Protein 2QTF (pdb70)

Sequence (311 aa):
MKTAALFVSKEFEEEAIALVEGANYKVTSIYKLPKSPNVKFYIQYDKLQQIKNDEEISTLIIFEQLKPRHFINIRRELKGKEVLDKILLLLEIFALHAGSKEAKMQIELARLKYELPIIKETSTIKFYKRRINKLMKELESIKIIPSIGIVGYTNSGKTSLFNSLTGLMSPKRYAIPINNRKIMLVDTVGFIRGIPPQIVDAFFVTLSEAKYSDALILVIDSTFSENLLIETLQSSFEILREIGVSGKPILVTLNKIDKINGDLYKKLDLVEKLSKELYSPIFDVIPISALKRTNLELLRDKIYQLATQLS

Structure (mmCIF, N/CA/C/O backbone):
data_2QTF
#
_entry.id   2QTF
#
_cell.length_a   65.073
_cell.length_b   72.560
_cell.length_c   95.928
_cell.angle_alpha   90.00
_cell.angle_beta   90.00
_cell.angle_gamma   90.00
#
_symmetry.space_group_name_H-M   'P 21 21 21'
#
loop_
_entity.id
_entity.type
_entity.pdbx_description
1 polymer 'GTP-binding protein'
2 non-polymer 'CADMIUM ION'
3 non-polymer 'SULFATE ION'
4 non-polymer 'ACETATE ION'
5 water water
#
loop_
_atom_site.group_PDB
_atom_site.id
_atom_site.type_symbol
_atom_site.label_atom_id
_atom_site.label_alt_id
_atom_site.label_comp_id
_atom_site.label_asym_id
_atom_site.label_entity_id
_atom_site.label_seq_id
_atom_site.pdbx_PDB_ins_code
_atom_site.Cartn_x
_atom_site.Cartn_y
_atom_site.Cartn_z
_atom_site.occupancy
_atom_site.B_iso_or_equiv
_atom_site.auth_seq_id
_atom_site.auth_comp_id
_atom_site.auth_asym_id
_atom_site.auth_atom_id
_atom_site.pdbx_PDB_model_num
ATOM 1 N N . MET A 1 1 ? 37.310 67.878 8.918 1.00 53.56 1 MET A N 1
ATOM 2 C CA . MET A 1 1 ? 36.763 66.471 9.061 1.00 53.63 1 MET A CA 1
ATOM 3 C C . MET A 1 1 ? 36.281 66.353 10.521 1.00 51.68 1 MET A C 1
ATOM 4 O O . MET A 1 1 ? 36.526 67.304 11.290 1.00 53.38 1 MET A O 1
ATOM 9 N N . LYS A 1 2 ? 35.553 65.277 10.915 1.00 48.55 2 LYS A N 1
ATOM 10 C CA . LYS A 1 2 ? 34.858 65.233 12.251 1.00 43.23 2 LYS A CA 1
ATOM 11 C C . LYS A 1 2 ? 35.875 65.145 13.324 1.00 36.90 2 LYS A C 1
ATOM 12 O O . LYS A 1 2 ? 36.831 64.413 13.195 1.00 35.08 2 LYS A O 1
ATOM 18 N N . THR A 1 3 ? 35.648 65.876 14.428 1.00 33.31 3 THR A N 1
ATOM 19 C CA . THR A 1 3 ? 36.623 66.001 15.495 1.00 30.56 3 THR A CA 1
ATOM 20 C C . THR A 1 3 ? 36.047 65.188 16.645 1.00 28.34 3 THR A C 1
ATOM 21 O O . THR A 1 3 ? 34.830 65.182 16.858 1.00 27.30 3 THR A O 1
ATOM 25 N N . ALA A 1 4 ? 36.913 64.504 17.388 1.00 26.37 4 ALA A N 1
ATOM 26 C CA . ALA A 1 4 ? 36.375 63.741 18.524 1.00 26.36 4 ALA A CA 1
ATOM 27 C C . ALA A 1 4 ? 37.173 64.106 19.770 1.00 26.44 4 ALA A C 1
ATOM 28 O O . ALA A 1 4 ? 38.413 64.355 19.670 1.00 26.49 4 ALA A O 1
ATOM 30 N N . ALA A 1 5 ? 36.484 64.090 20.912 1.00 25.53 5 ALA A N 1
ATOM 31 C CA . ALA A 1 5 ? 37.133 64.007 22.225 1.00 25.11 5 ALA A CA 1
ATOM 32 C C . ALA A 1 5 ? 37.143 62.500 22.620 1.00 25.34 5 ALA A C 1
ATOM 33 O O . ALA A 1 5 ? 36.058 61.893 22.652 1.00 23.83 5 ALA A O 1
ATOM 35 N N . LEU A 1 6 ? 38.321 61.915 22.906 1.00 23.39 6 LEU A N 1
ATOM 36 C CA . LEU A 1 6 ? 38.413 60.444 23.170 1.00 24.13 6 LEU A CA 1
ATOM 37 C C . LEU A 1 6 ? 38.740 60.208 24.662 1.00 24.58 6 LEU A C 1
ATOM 38 O O . LEU A 1 6 ? 39.716 60.747 25.157 1.00 26.79 6 LEU A O 1
ATOM 43 N N . PHE A 1 7 ? 37.935 59.411 25.353 1.00 22.78 7 PHE A N 1
ATOM 44 C CA . PHE A 1 7 ? 38.303 58.857 26.647 1.00 25.18 7 PHE A CA 1
ATOM 45 C C . PHE A 1 7 ? 38.728 57.435 26.526 1.00 25.09 7 PHE A C 1
ATOM 46 O O . PHE A 1 7 ? 37.942 56.576 26.029 1.00 26.44 7 PHE A O 1
ATOM 54 N N . VAL A 1 8 ? 39.936 57.135 27.008 1.00 25.55 8 VAL A N 1
ATOM 55 C CA . VAL A 1 8 ? 40.541 55.806 26.799 1.00 27.38 8 VAL A CA 1
ATOM 56 C C . VAL A 1 8 ? 41.637 55.543 27.862 1.00 27.02 8 VAL A C 1
ATOM 57 O O . VAL A 1 8 ? 42.346 56.483 28.221 1.00 28.23 8 VAL A O 1
ATOM 61 N N . SER A 1 9 ? 41.818 54.303 28.291 1.00 29.20 9 SER A N 1
ATOM 62 C CA . SER A 1 9 ? 42.931 53.965 29.236 1.00 31.64 9 SER A CA 1
ATOM 63 C C . SER A 1 9 ? 44.281 54.063 28.492 1.00 33.71 9 SER A C 1
ATOM 64 O O . SER A 1 9 ? 44.341 53.968 27.220 1.00 29.45 9 SER A O 1
ATOM 67 N N . LYS A 1 10 ? 45.414 54.193 29.214 1.00 34.02 10 LYS A N 1
ATOM 68 C CA . LYS A 1 10 ? 46.670 54.320 28.504 1.00 33.82 10 LYS A CA 1
ATOM 69 C C . LYS A 1 10 ? 47.005 53.039 27.797 1.00 34.48 10 LYS A C 1
ATOM 70 O O . LYS A 1 10 ? 47.678 53.074 26.782 1.00 35.14 10 LYS A O 1
ATOM 76 N N . GLU A 1 11 ? 46.498 51.938 28.315 1.00 34.66 11 GLU A N 1
ATOM 77 C CA . GLU A 1 11 ? 46.731 50.640 27.809 1.00 37.80 11 GLU A CA 1
ATOM 78 C C . GLU A 1 11 ? 46.167 50.569 26.370 1.00 37.34 11 GLU A C 1
ATOM 79 O O . GLU A 1 11 ? 46.826 50.037 25.451 1.00 36.26 11 GLU A O 1
ATOM 85 N N . PHE A 1 12 ? 44.963 51.136 26.174 1.00 35.10 12 PHE A N 1
ATOM 86 C CA . PHE A 1 12 ? 44.287 51.078 24.858 1.00 35.86 12 PHE A CA 1
ATOM 87 C C . PHE A 1 12 ? 44.456 52.267 23.986 1.00 34.12 12 PHE A C 1
ATOM 88 O O . PHE A 1 12 ? 43.963 52.266 22.843 1.00 31.53 12 PHE A O 1
ATOM 96 N N . GLU A 1 13 ? 45.127 53.295 24.498 1.00 31.67 13 GLU A N 1
ATOM 97 C CA . GLU A 1 13 ? 45.124 54.563 23.799 1.00 31.93 13 GLU A CA 1
ATOM 98 C C . GLU A 1 13 ? 45.588 54.535 22.324 1.00 31.27 13 GLU A C 1
ATOM 99 O O . GLU A 1 13 ? 44.994 55.154 21.421 1.00 28.01 13 GLU A O 1
ATOM 105 N N . GLU A 1 14 ? 46.720 53.886 22.092 1.00 32.41 14 GLU A N 1
ATOM 106 C CA . GLU A 1 14 ? 47.312 53.867 20.717 1.00 32.07 14 GLU A CA 1
ATOM 107 C C . GLU A 1 14 ? 46.364 53.121 19.778 1.00 28.30 14 GLU A C 1
ATOM 108 O O . GLU A 1 14 ? 46.135 53.571 18.652 1.00 27.44 14 GLU A O 1
ATOM 114 N N . GLU A 1 15 ? 45.865 51.978 20.221 1.00 26.22 15 GLU A N 1
ATOM 115 C CA . GLU A 1 15 ? 44.893 51.192 19.430 1.00 27.04 15 GLU A CA 1
ATOM 116 C C . GLU A 1 15 ? 43.598 52.005 19.167 1.00 26.46 15 GLU A C 1
ATOM 117 O O . GLU A 1 15 ? 43.116 52.084 18.025 1.00 22.89 15 GLU A O 1
ATOM 123 N N . ALA A 1 16 ? 43.019 52.590 20.237 1.00 23.78 16 ALA A N 1
ATOM 124 C CA . ALA A 1 16 ? 41.827 53.451 20.071 1.00 24.07 16 ALA A CA 1
ATOM 125 C C . ALA A 1 16 ? 41.991 54.647 19.127 1.00 22.68 16 ALA A C 1
ATOM 126 O O . ALA A 1 16 ? 41.109 55.022 18.368 1.00 23.18 16 ALA A O 1
ATOM 128 N N . ILE A 1 17 ? 43.110 55.325 19.194 1.00 23.30 17 ILE A N 1
ATOM 129 C CA . ILE A 1 17 ? 43.390 56.365 18.222 1.00 25.83 17 ILE A CA 1
ATOM 130 C C . ILE A 1 17 ? 43.278 55.906 16.754 1.00 23.20 17 ILE A C 1
ATOM 131 O O . ILE A 1 17 ? 42.619 56.566 15.903 1.00 24.60 17 ILE A O 1
ATOM 136 N N . ALA A 1 18 ? 43.904 54.797 16.490 1.00 25.20 18 ALA A N 1
ATOM 137 C CA . ALA A 1 18 ? 43.922 54.229 15.115 1.00 23.64 18 ALA A CA 1
ATOM 138 C C . ALA A 1 18 ? 42.515 53.728 14.771 1.00 23.66 18 ALA A C 1
ATOM 139 O O . ALA A 1 18 ? 42.073 53.918 13.673 1.00 23.59 18 ALA A O 1
ATOM 141 N N . LEU A 1 19 ? 41.751 53.165 15.712 1.00 23.90 19 LEU A N 1
ATOM 142 C CA . LEU A 1 19 ? 40.271 52.895 15.463 1.00 22.38 19 LEU A CA 1
ATOM 143 C C . LEU A 1 19 ? 39.415 54.173 15.161 1.00 24.75 19 LEU A C 1
ATOM 144 O O . LEU A 1 19 ? 38.541 54.207 14.257 1.00 23.69 19 LEU A O 1
ATOM 149 N N . VAL A 1 20 ? 39.585 55.219 15.976 1.00 22.53 20 VAL A N 1
ATOM 150 C CA . VAL A 1 20 ? 38.817 56.439 15.744 1.00 22.74 20 VAL A CA 1
ATOM 151 C C . VAL A 1 20 ? 39.160 57.037 14.385 1.00 22.11 20 VAL A C 1
ATOM 152 O O . VAL A 1 20 ? 38.244 57.5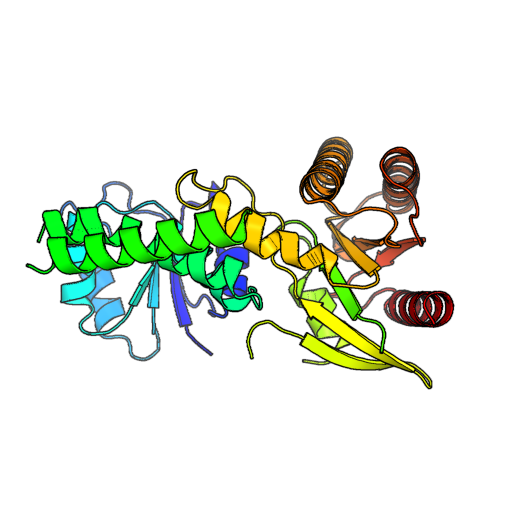39 13.687 1.00 23.14 20 VAL A O 1
ATOM 156 N N . GLU A 1 21 ? 40.452 57.024 14.023 1.00 20.50 21 GLU A N 1
ATOM 157 C CA . GLU A 1 21 ? 40.794 57.570 12.692 1.00 25.47 21 GLU A CA 1
ATOM 158 C C . GLU A 1 21 ? 40.196 56.608 11.591 1.00 25.66 21 GLU A C 1
ATOM 159 O O . GLU A 1 21 ? 39.733 57.070 10.556 1.00 25.64 21 GLU A O 1
ATOM 165 N N . GLY A 1 22 ? 40.044 55.308 11.876 1.00 24.67 22 GLY A N 1
ATOM 166 C CA . GLY A 1 22 ? 39.410 54.397 10.829 1.00 24.18 22 GLY A CA 1
ATOM 167 C C . GLY A 1 22 ? 37.897 54.639 10.677 1.00 24.70 22 GLY A C 1
ATOM 168 O O . GLY A 1 22 ? 37.214 54.156 9.754 1.00 23.85 22 GLY A O 1
ATOM 169 N N . ALA A 1 23 ? 37.327 55.339 11.649 1.00 22.69 23 ALA A N 1
ATOM 170 C CA . ALA A 1 23 ? 35.976 55.792 11.588 1.00 22.59 23 ALA A CA 1
ATOM 171 C C . ALA A 1 23 ? 35.882 57.245 11.060 1.00 24.25 23 ALA A C 1
ATOM 172 O O . ALA A 1 23 ? 34.835 57.835 11.243 1.00 25.45 23 ALA A O 1
ATOM 174 N N . ASN A 1 24 ? 36.949 57.746 10.457 1.00 25.36 24 ASN A N 1
ATOM 175 C CA . ASN A 1 24 ? 36.981 59.071 9.806 1.00 29.69 24 ASN A CA 1
ATOM 176 C C . ASN A 1 24 ? 36.844 60.256 10.824 1.00 31.07 24 ASN A C 1
ATOM 177 O O . ASN A 1 24 ? 36.237 61.293 10.502 1.00 30.70 24 ASN A O 1
ATOM 182 N N . TYR A 1 25 ? 37.342 60.081 12.056 1.00 27.97 25 TYR A N 1
ATOM 183 C CA . TYR A 1 25 ? 37.365 61.217 13.040 1.00 28.88 25 TYR A CA 1
ATOM 184 C C . TYR A 1 25 ? 38.814 61.625 13.253 1.00 29.89 25 TYR A C 1
ATOM 185 O O . TYR A 1 25 ? 39.697 60.776 13.230 1.00 28.82 25 TYR A O 1
ATOM 194 N N . LYS A 1 26 ? 39.047 62.931 13.474 1.00 31.34 26 LYS A N 1
ATOM 195 C CA . LYS A 1 26 ? 40.297 63.449 14.000 1.00 33.45 26 LYS A CA 1
ATOM 196 C C . LYS A 1 26 ? 40.234 63.518 15.555 1.00 30.57 26 LYS A C 1
ATOM 197 O O . LYS A 1 26 ? 39.294 64.079 16.090 1.00 29.30 26 LYS A O 1
ATOM 203 N N . VAL A 1 27 ? 41.176 62.920 16.275 1.00 30.57 27 VAL A N 1
ATOM 204 C CA . VAL A 1 27 ? 41.129 62.945 17.728 1.00 30.84 27 VAL A CA 1
ATOM 205 C C . VAL A 1 27 ? 41.690 64.258 18.165 1.00 31.69 27 VAL A C 1
ATOM 206 O O . VAL A 1 27 ? 42.901 64.520 17.915 1.00 30.52 27 VAL A O 1
ATOM 210 N N . THR A 1 28 ? 40.845 65.120 18.717 1.00 32.55 28 THR A N 1
ATOM 211 C CA . THR A 1 28 ? 41.374 66.438 19.095 1.00 35.22 28 THR A CA 1
ATOM 212 C C . THR A 1 28 ? 41.631 66.631 20.551 1.00 36.33 28 THR A C 1
ATOM 213 O O . THR A 1 28 ? 42.276 67.613 20.915 1.00 36.16 28 THR A O 1
ATOM 217 N N . SER A 1 29 ? 41.118 65.740 21.396 1.00 34.11 29 SER A N 1
ATOM 218 C CA . SER A 1 29 ? 41.612 65.685 22.754 1.00 32.32 29 SER A CA 1
ATOM 219 C C . SER A 1 29 ? 41.427 64.304 23.306 1.00 32.81 29 SER A C 1
ATOM 220 O O . SER A 1 29 ? 40.611 63.542 22.774 1.00 29.91 29 SER A O 1
ATOM 223 N N . ILE A 1 30 ? 42.178 63.975 24.352 1.00 31.44 30 ILE A N 1
ATOM 224 C CA . ILE A 1 30 ? 42.275 62.636 24.841 1.00 33.38 30 ILE A CA 1
ATOM 225 C C . ILE A 1 30 ? 42.337 62.694 26.363 1.00 34.90 30 ILE A C 1
ATOM 226 O O . ILE A 1 30 ? 43.143 63.451 26.942 1.00 35.08 30 ILE A O 1
ATOM 231 N N . TYR A 1 31 ? 41.563 61.850 27.014 1.00 32.73 31 TYR A N 1
ATOM 232 C CA . TYR A 1 31 ? 41.560 61.863 28.472 1.00 32.89 31 TYR A CA 1
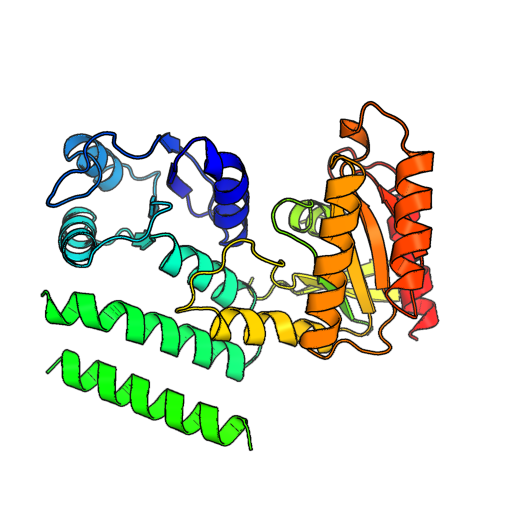ATOM 233 C C . TYR A 1 31 ? 41.609 60.449 28.879 1.00 33.73 31 TYR A C 1
ATOM 234 O O . TYR A 1 31 ? 41.093 59.612 28.112 1.00 31.01 31 TYR A O 1
ATOM 243 N N . LYS A 1 32 ? 42.191 60.133 30.059 1.00 30.98 32 LYS A N 1
ATOM 244 C CA . LYS A 1 32 ? 42.065 58.794 30.601 1.00 34.82 32 LYS A CA 1
ATOM 245 C C . LYS A 1 32 ? 40.589 58.460 30.939 1.00 33.70 32 LYS A C 1
ATOM 246 O O . LYS A 1 32 ? 39.802 59.352 31.047 1.00 32.23 32 LYS A O 1
ATOM 252 N N . LEU A 1 33 ? 40.216 57.187 31.146 1.00 34.80 33 LEU A N 1
ATOM 253 C CA . LEU A 1 33 ? 38.900 56.905 31.686 1.00 36.07 33 LEU A CA 1
ATOM 254 C C . LEU A 1 33 ? 38.767 57.466 33.101 1.00 39.55 33 LEU A C 1
ATOM 255 O O . LEU A 1 33 ? 39.777 57.604 33.837 1.00 40.41 33 LEU A O 1
ATOM 260 N N . PRO A 1 34 ? 37.547 57.830 33.496 1.00 39.81 34 PRO A N 1
ATOM 261 C CA . PRO A 1 34 ? 37.490 58.408 34.831 1.00 43.45 34 PRO A CA 1
ATOM 262 C C . PRO A 1 34 ? 37.836 57.366 35.881 1.00 44.42 34 PRO A C 1
ATOM 263 O O . PRO A 1 34 ? 37.413 56.224 35.750 1.00 45.33 34 PRO A O 1
ATOM 267 N N . LYS A 1 35 ? 38.600 57.760 36.908 1.00 47.84 35 LYS A N 1
ATOM 268 C CA . LYS A 1 35 ? 38.898 56.853 38.054 1.00 50.70 35 LYS A CA 1
ATOM 269 C C . LYS A 1 35 ? 37.593 56.310 38.668 1.00 50.59 35 LYS A C 1
ATOM 270 O O . LYS A 1 35 ? 37.347 55.083 38.739 1.00 51.62 35 LYS A O 1
ATOM 276 N N . SER A 1 36 ? 36.730 57.235 39.087 1.00 50.21 36 SER A N 1
ATOM 277 C CA . SER A 1 36 ? 35.408 56.811 39.574 1.00 48.99 36 SER A CA 1
ATOM 278 C C . SER A 1 36 ? 34.302 57.423 38.691 1.00 46.38 36 SER A C 1
ATOM 279 O O . SER A 1 36 ? 33.988 58.621 38.792 1.00 43.15 36 SER A O 1
ATOM 282 N N . PRO A 1 37 ? 33.787 56.596 37.787 1.00 43.08 37 PRO A N 1
ATOM 283 C CA . PRO A 1 37 ? 32.870 57.028 36.758 1.00 41.98 37 PRO A CA 1
ATOM 284 C C . PRO A 1 37 ? 31.631 57.640 37.365 1.00 41.14 37 PRO A C 1
ATOM 285 O O . PRO A 1 37 ? 31.113 57.185 38.441 1.00 40.77 37 PRO A O 1
ATOM 289 N N . ASN A 1 38 ? 31.126 58.671 36.687 1.00 36.80 38 ASN A N 1
ATOM 290 C CA . ASN A 1 38 ? 29.910 59.324 37.181 1.00 34.49 38 ASN A CA 1
ATOM 291 C C . ASN A 1 38 ? 28.691 58.408 36.920 1.00 34.21 38 ASN A C 1
ATOM 292 O O . ASN A 1 38 ? 28.497 57.899 35.820 1.00 32.42 38 ASN A O 1
ATOM 297 N N . VAL A 1 39 ? 27.824 58.241 37.924 1.00 35.07 39 VAL A N 1
ATOM 298 C CA . VAL A 1 39 ? 26.738 57.273 37.822 1.00 37.60 39 VAL A CA 1
ATOM 299 C C . VAL A 1 39 ? 25.775 57.595 36.703 1.00 36.48 39 VAL A C 1
ATOM 300 O O . VAL A 1 39 ? 25.243 56.681 36.034 1.00 37.28 39 VAL A O 1
ATOM 304 N N . LYS A 1 40 ? 25.539 58.891 36.493 1.00 34.18 40 LYS A N 1
ATOM 305 C CA . LYS A 1 40 ? 24.684 59.312 35.413 1.00 33.58 40 LYS A CA 1
ATOM 306 C C . LYS A 1 40 ? 25.416 59.487 34.106 1.00 31.10 40 LYS A C 1
ATOM 307 O O . LYS A 1 40 ? 24.916 59.040 33.076 1.00 32.14 40 LYS A O 1
ATOM 313 N N . PHE A 1 41 ? 26.579 60.147 34.116 1.00 27.38 41 PHE A N 1
ATOM 314 C CA . PHE A 1 41 ? 27.142 60.622 32.859 1.00 26.60 41 PHE A CA 1
ATOM 315 C C . PHE A 1 41 ? 28.401 59.915 32.468 1.00 26.20 41 PHE A C 1
ATOM 316 O O . PHE A 1 41 ? 29.036 60.247 31.442 1.00 25.68 41 PHE A O 1
ATOM 324 N N . TYR A 1 42 ? 28.820 58.999 33.325 1.00 25.23 42 TYR A N 1
ATOM 325 C CA . TYR A 1 42 ? 30.107 58.261 33.102 1.00 25.93 42 TYR A CA 1
ATOM 326 C C . TYR A 1 42 ? 31.330 59.198 33.214 1.00 24.94 42 TYR A C 1
ATOM 327 O O . TYR A 1 42 ? 32.191 59.095 34.170 1.00 23.38 42 TYR A O 1
ATOM 336 N N . ILE A 1 43 ? 31.478 60.109 32.240 1.00 22.25 43 ILE A N 1
ATOM 337 C CA . ILE A 1 43 ? 32.511 61.105 32.372 1.00 24.02 43 ILE A CA 1
ATOM 338 C C . ILE A 1 43 ? 32.049 62.198 33.387 1.00 23.91 43 ILE A C 1
ATOM 339 O O . ILE A 1 43 ? 30.899 62.204 33.761 1.00 23.27 43 ILE A O 1
ATOM 344 N N . GLN A 1 44 ? 32.935 63.097 33.768 1.00 23.44 44 GLN A N 1
ATOM 345 C CA . GLN A 1 44 ? 32.585 64.100 34.780 1.00 28.53 44 GLN A CA 1
ATOM 346 C C . GLN A 1 44 ? 31.671 65.152 34.170 1.00 29.07 44 GLN A C 1
ATOM 347 O O . GLN A 1 44 ? 31.713 65.416 32.947 1.00 24.59 44 GLN A O 1
ATOM 353 N N . TYR A 1 45 ? 30.753 65.685 35.000 1.00 26.82 45 TYR A N 1
ATOM 354 C CA . TYR A 1 45 ? 29.750 66.559 34.488 1.00 26.26 45 TYR A CA 1
ATOM 355 C C . TYR A 1 45 ? 30.335 67.820 33.888 1.00 24.85 45 TYR A C 1
ATOM 356 O O . TYR A 1 45 ? 29.898 68.294 32.858 1.00 24.12 45 TYR A O 1
ATOM 365 N N . ASP A 1 46 ? 31.360 68.378 34.501 1.00 25.15 46 ASP A N 1
ATOM 366 C CA . ASP A 1 46 ? 31.934 69.595 33.957 1.00 25.94 46 ASP A CA 1
ATOM 367 C C . ASP A 1 46 ? 32.638 69.327 32.585 1.00 25.94 46 ASP A C 1
ATOM 368 O O . ASP A 1 46 ? 32.525 70.139 31.675 1.00 23.15 46 ASP A O 1
ATOM 373 N N . LYS A 1 47 ? 33.358 68.219 32.460 1.00 23.72 47 LYS A N 1
ATOM 374 C CA . LYS A 1 47 ? 33.901 67.876 31.139 1.00 26.43 47 LYS A CA 1
ATOM 375 C C . LYS A 1 47 ? 32.780 67.715 30.079 1.00 24.26 47 LYS A C 1
ATOM 376 O O . LYS A 1 47 ? 32.878 68.135 28.905 1.00 24.89 47 LYS A O 1
ATOM 382 N N . LEU A 1 48 ? 31.704 67.085 30.482 1.00 23.18 48 LEU A N 1
ATOM 383 C CA . LEU A 1 48 ? 30.562 66.929 29.561 1.00 23.93 48 LEU A CA 1
ATOM 384 C C . LEU A 1 48 ? 30.021 68.293 29.100 1.00 23.51 48 LEU A C 1
ATOM 385 O O . LEU A 1 48 ? 29.631 68.476 27.936 1.00 20.66 48 LEU A O 1
ATOM 390 N N . GLN A 1 49 ? 29.990 69.261 30.023 1.00 23.64 49 GLN A N 1
ATOM 391 C CA . GLN A 1 49 ? 29.504 70.623 29.685 1.00 24.90 49 GLN A CA 1
ATOM 392 C C . GLN A 1 49 ? 30.469 71.285 28.761 1.00 21.24 49 GLN A C 1
ATOM 393 O O . GLN A 1 49 ? 30.059 71.985 27.816 1.00 23.31 49 GLN A O 1
ATOM 399 N N . GLN A 1 50 ? 31.736 71.068 28.950 1.00 21.50 50 GLN A N 1
ATOM 400 C CA . GLN A 1 50 ? 32.681 71.684 28.046 1.00 23.45 50 GLN A CA 1
ATOM 401 C C . GLN A 1 50 ? 32.499 71.152 26.633 1.00 23.86 50 GLN A C 1
ATOM 402 O O . GLN A 1 50 ? 32.491 71.895 25.633 1.00 23.89 50 GLN A O 1
ATOM 408 N N . ILE A 1 51 ? 32.444 69.838 26.532 1.00 23.65 51 ILE A N 1
ATOM 409 C CA . ILE A 1 51 ? 32.230 69.168 25.171 1.00 22.52 51 ILE A CA 1
ATOM 410 C C . ILE A 1 51 ? 30.916 69.519 24.573 1.00 24.18 51 ILE A C 1
ATOM 411 O O . ILE A 1 51 ? 30.877 69.870 23.374 1.00 25.80 51 ILE A O 1
ATOM 416 N N . LYS A 1 52 ? 29.842 69.567 25.366 1.00 24.03 52 LYS A N 1
ATOM 417 C CA . LYS A 1 52 ? 28.532 70.020 24.842 1.00 26.58 52 LYS A CA 1
ATOM 418 C C . LYS A 1 52 ? 28.669 71.367 24.132 1.00 26.29 52 LYS A C 1
ATOM 419 O O . LYS A 1 52 ? 28.096 71.568 23.052 1.00 27.72 52 LYS A O 1
ATOM 425 N N . ASN A 1 53 ? 29.441 72.288 24.705 1.00 26.08 53 ASN A N 1
ATOM 426 C CA . ASN A 1 53 ? 29.454 73.698 24.228 1.00 27.67 53 ASN A CA 1
ATOM 427 C C . ASN A 1 53 ? 30.604 74.040 23.304 1.00 27.45 53 ASN A C 1
ATOM 428 O O . ASN A 1 53 ? 30.788 75.182 22.945 1.00 26.51 53 ASN A O 1
ATOM 433 N N . ASP A 1 54 ? 31.437 73.074 22.986 1.00 27.01 54 ASP A N 1
ATOM 434 C CA . ASP A 1 54 ? 32.614 73.328 22.240 1.00 27.41 54 ASP A CA 1
ATOM 435 C C . ASP A 1 54 ? 32.358 73.032 20.741 1.00 31.06 54 ASP A C 1
ATOM 436 O O . ASP A 1 54 ? 32.265 71.882 20.300 1.00 26.69 54 ASP A O 1
ATOM 441 N N . GLU A 1 55 ? 32.255 74.107 19.958 1.00 33.13 55 GLU A N 1
ATOM 442 C CA . GLU A 1 55 ? 31.855 73.983 18.553 1.00 38.16 55 GLU A CA 1
ATOM 443 C C . GLU A 1 55 ? 32.901 73.263 17.721 1.00 35.18 55 GLU A C 1
ATOM 444 O O . GLU A 1 55 ? 32.572 72.819 16.632 1.00 38.52 55 GLU A O 1
ATOM 450 N N . GLU A 1 56 ? 34.144 73.183 18.175 1.00 33.54 56 GLU A N 1
ATOM 451 C CA . GLU A 1 56 ? 35.142 72.448 17.491 1.00 35.26 56 GLU A CA 1
ATOM 452 C C . GLU A 1 56 ? 35.174 70.903 17.819 1.00 33.92 56 GLU A C 1
ATOM 453 O O . GLU A 1 56 ? 36.113 70.207 17.432 1.00 32.95 56 GLU A O 1
ATOM 459 N N . ILE A 1 57 ? 34.209 70.411 18.591 1.00 31.42 57 ILE A N 1
ATOM 460 C CA . ILE A 1 57 ? 34.173 68.929 18.933 1.00 29.59 57 ILE A CA 1
ATOM 461 C C . ILE A 1 57 ? 32.829 68.461 18.463 1.00 28.42 57 ILE A C 1
ATOM 462 O O . ILE A 1 57 ? 31.820 68.936 18.963 1.00 27.56 57 ILE A O 1
ATOM 467 N N . SER A 1 58 ? 32.803 67.596 17.442 1.00 27.18 58 SER A N 1
ATOM 468 C CA . SER A 1 58 ? 31.549 67.117 16.939 1.00 26.92 58 SER A CA 1
ATOM 469 C C . SER A 1 58 ? 31.082 65.892 17.673 1.00 25.67 58 SER A C 1
ATOM 470 O O . SER A 1 58 ? 29.893 65.638 17.701 1.00 24.62 58 SER A O 1
ATOM 473 N N . THR A 1 59 ? 31.986 65.172 18.331 1.00 24.42 59 THR A N 1
ATOM 474 C CA . THR A 1 59 ? 31.621 63.834 18.807 1.00 24.04 59 THR A CA 1
ATOM 475 C C . THR A 1 59 ? 32.387 63.436 20.064 1.00 21.79 59 THR A C 1
ATOM 476 O O . THR A 1 59 ? 33.595 63.655 20.167 1.00 22.40 59 THR A O 1
ATOM 480 N N . LEU A 1 60 ? 31.660 62.808 20.988 1.00 20.76 60 LEU A N 1
ATOM 481 C CA . LEU A 1 60 ? 32.314 62.223 22.183 1.00 21.63 60 LEU A CA 1
ATOM 482 C C . LEU A 1 60 ? 32.527 60.721 21.961 1.00 20.87 60 LEU A C 1
ATOM 483 O O . LEU A 1 60 ? 31.617 60.048 21.583 1.00 21.24 60 LEU A O 1
ATOM 488 N N . ILE A 1 61 ? 33.753 60.229 22.143 1.00 22.26 61 ILE A N 1
ATOM 489 C CA . ILE A 1 61 ? 33.985 58.813 21.989 1.00 22.58 61 ILE A CA 1
ATOM 490 C C . ILE A 1 61 ? 34.566 58.253 23.286 1.00 21.31 61 ILE A C 1
ATOM 491 O O . ILE A 1 61 ? 35.569 58.767 23.772 1.00 21.20 61 ILE A O 1
ATOM 496 N N . ILE A 1 62 ? 33.914 57.231 23.825 1.00 20.01 62 ILE A N 1
ATOM 497 C CA . ILE A 1 62 ? 34.370 56.606 25.070 1.00 22.05 62 ILE A CA 1
ATOM 498 C C . ILE A 1 62 ? 34.798 55.184 24.748 1.00 22.72 62 ILE A C 1
ATOM 499 O O . ILE A 1 62 ? 34.020 54.374 24.265 1.00 22.48 62 ILE A O 1
ATOM 504 N N . PHE A 1 63 ? 36.075 54.887 24.931 1.00 23.32 63 PHE A N 1
ATOM 505 C CA . PHE A 1 63 ? 36.523 53.572 24.587 1.00 22.63 63 PHE A CA 1
ATOM 506 C C . PHE A 1 63 ? 36.245 52.574 25.700 1.00 24.44 63 PHE A C 1
ATOM 507 O O . PHE A 1 63 ? 37.179 52.107 26.297 1.00 25.83 63 PHE A O 1
ATOM 515 N N . GLU A 1 64 ? 34.977 52.228 25.917 1.00 24.56 64 GLU A N 1
ATOM 516 C CA . GLU A 1 64 ? 34.518 51.281 26.929 1.00 28.38 64 GLU A CA 1
ATOM 517 C C . GLU A 1 64 ? 33.147 50.892 26.443 1.00 28.50 64 GLU A C 1
ATOM 518 O O . GLU A 1 64 ? 32.598 51.557 25.560 1.00 29.00 64 GLU A O 1
ATOM 524 N N . GLN A 1 65 ? 32.502 49.933 27.079 1.00 27.80 65 GLN A N 1
ATOM 525 C CA . GLN A 1 65 ? 31.142 49.716 26.790 1.00 32.43 65 GLN A CA 1
ATOM 526 C C . GLN A 1 65 ? 30.284 50.471 27.799 1.00 32.93 65 GLN A C 1
ATOM 527 O O . GLN A 1 65 ? 30.366 50.158 29.020 1.00 34.54 65 GLN A O 1
ATOM 533 N N . LEU A 1 66 ? 29.425 51.384 27.335 1.00 29.53 66 LEU A N 1
ATOM 534 C CA . LEU A 1 66 ? 28.545 52.233 28.229 1.00 29.27 66 LEU A CA 1
ATOM 535 C C . LEU A 1 66 ? 27.299 51.478 28.566 1.00 28.79 66 LEU A C 1
ATOM 536 O O . LEU A 1 66 ? 26.755 50.772 27.728 1.00 28.19 66 LEU A O 1
ATOM 541 N N . LYS A 1 67 ? 26.854 51.609 29.823 1.00 28.00 67 LYS A N 1
ATOM 542 C CA . LYS A 1 67 ? 25.531 51.198 30.238 1.00 28.90 67 LYS A CA 1
ATOM 543 C C . LYS A 1 67 ? 24.461 52.053 29.623 1.00 28.95 67 LYS A C 1
ATOM 544 O O . LYS A 1 67 ? 24.652 53.240 29.335 1.00 29.55 67 LYS A O 1
ATOM 550 N N . PRO A 1 68 ? 23.278 51.477 29.481 1.00 30.43 68 PRO A N 1
ATOM 551 C CA . PRO A 1 68 ? 22.187 52.250 28.932 1.00 30.46 68 PRO A CA 1
ATOM 552 C C . PRO A 1 68 ? 21.912 53.575 29.630 1.00 30.67 68 PRO A C 1
ATOM 553 O O . PRO A 1 68 ? 21.595 54.585 28.943 1.00 26.29 68 PRO A O 1
ATOM 557 N N . ARG A 1 69 ? 21.975 53.590 30.964 1.00 29.74 69 ARG A N 1
ATOM 558 C CA . ARG A 1 69 ? 21.584 54.852 31.623 1.00 32.70 69 ARG A CA 1
ATOM 559 C C . ARG A 1 69 ? 22.650 55.936 31.268 1.00 29.38 69 ARG A C 1
ATOM 560 O O . ARG A 1 69 ? 22.320 57.112 31.154 1.00 28.65 69 ARG A O 1
ATOM 568 N N . HIS A 1 70 ? 23.906 55.513 31.043 1.00 27.87 70 HIS A N 1
ATOM 569 C CA . HIS A 1 70 ? 24.898 56.456 30.537 1.00 27.03 70 HIS A CA 1
ATOM 570 C C . HIS A 1 70 ? 24.559 57.008 29.168 1.00 25.54 70 HIS A C 1
ATOM 571 O O . HIS A 1 70 ? 24.611 58.233 28.944 1.00 26.14 70 HIS A O 1
ATOM 578 N N . PHE A 1 71 ? 24.223 56.139 28.221 1.00 25.92 71 PHE A N 1
ATOM 579 C CA . PHE A 1 71 ? 23.746 56.703 26.933 1.00 25.36 71 PHE A CA 1
ATOM 580 C C . PHE A 1 71 ? 22.594 57.692 27.083 1.00 25.91 71 PHE A C 1
ATOM 581 O O . PHE A 1 71 ? 22.535 58.716 26.377 1.00 24.56 71 PHE A O 1
ATOM 589 N N . ILE A 1 72 ? 21.583 57.334 27.873 1.00 25.63 72 ILE A N 1
ATOM 590 C CA . ILE A 1 72 ? 20.432 58.206 27.979 1.00 26.64 72 ILE A CA 1
ATOM 591 C C . ILE A 1 72 ? 20.835 59.590 28.452 1.00 26.08 72 ILE A C 1
ATOM 592 O O . ILE A 1 72 ? 20.415 60.596 27.836 1.00 25.69 72 ILE A O 1
ATOM 597 N N . ASN A 1 73 ? 21.679 59.646 29.489 1.00 26.70 73 ASN A N 1
ATOM 598 C CA . ASN A 1 73 ? 22.044 60.883 30.151 1.00 26.56 73 ASN A CA 1
ATOM 599 C C . ASN A 1 73 ? 23.042 61.680 29.297 1.00 25.94 73 ASN A C 1
ATOM 600 O O . ASN A 1 73 ? 22.802 62.855 29.078 1.00 25.86 73 ASN A O 1
ATOM 605 N N . ILE A 1 74 ? 24.089 61.015 28.748 1.00 24.96 74 ILE A N 1
ATOM 606 C CA . ILE A 1 74 ? 25.034 61.696 27.798 1.00 23.15 74 ILE A CA 1
ATOM 607 C C . ILE A 1 74 ? 24.334 62.262 26.559 1.00 24.50 74 ILE A C 1
ATOM 608 O O . ILE A 1 74 ? 24.594 63.412 26.210 1.00 24.37 74 ILE A O 1
ATOM 613 N N . ARG A 1 75 ? 23.446 61.479 25.903 1.00 24.11 75 ARG A N 1
ATOM 614 C CA . ARG A 1 75 ? 22.805 61.954 24.656 1.00 25.90 75 ARG A CA 1
ATOM 615 C C . ARG A 1 75 ? 21.917 63.144 24.925 1.00 26.83 75 ARG A C 1
ATOM 616 O O . ARG A 1 75 ? 21.806 64.034 24.086 1.00 25.62 75 ARG A O 1
ATOM 624 N N . ARG A 1 76 ? 21.250 63.133 26.088 1.00 29.08 76 ARG A N 1
ATOM 625 C CA . ARG A 1 76 ? 20.436 64.350 26.476 1.00 30.48 76 ARG A CA 1
ATOM 626 C C . ARG A 1 76 ? 21.296 65.597 26.607 1.00 29.71 76 ARG A C 1
ATOM 627 O O . ARG A 1 76 ? 21.035 66.576 25.932 1.00 32.21 76 ARG A O 1
ATOM 635 N N . GLU A 1 77 ? 22.390 65.526 27.349 1.00 28.28 77 GLU A N 1
ATOM 636 C CA . GLU A 1 77 ? 23.214 66.672 27.568 1.00 28.08 77 GLU A CA 1
ATOM 637 C C . GLU A 1 77 ? 23.817 67.188 26.280 1.00 31.81 77 GLU A C 1
ATOM 638 O O . GLU A 1 77 ? 23.985 68.394 26.124 1.00 31.34 77 GLU A O 1
ATOM 644 N N . LEU A 1 78 ? 24.142 66.269 25.347 1.00 31.63 78 LEU A N 1
ATOM 645 C CA . LEU A 1 78 ? 24.947 66.620 24.173 1.00 33.37 78 LEU A CA 1
ATOM 646 C C . LEU A 1 78 ? 24.079 67.285 23.181 1.00 36.34 78 LEU A C 1
ATOM 647 O O . LEU A 1 78 ? 24.608 67.875 22.240 1.00 38.30 78 LEU A O 1
ATOM 652 N N . LYS A 1 79 ? 22.764 67.173 23.378 1.00 37.82 79 LYS A N 1
ATOM 653 C CA . LYS A 1 79 ? 21.761 67.913 22.572 1.00 42.43 79 LYS A CA 1
ATOM 654 C C . LYS A 1 79 ? 22.087 67.833 21.081 1.00 41.64 79 LYS A C 1
ATOM 655 O O . LYS A 1 79 ? 22.554 68.799 20.525 1.00 42.68 79 LYS A O 1
ATOM 661 N N . GLY A 1 80 ? 21.977 66.676 20.469 1.00 40.90 80 GLY A N 1
ATOM 662 C CA . GLY A 1 80 ? 22.411 66.670 19.102 1.00 41.79 80 GLY A CA 1
ATOM 663 C C . GLY A 1 80 ? 23.717 65.941 18.823 1.00 41.29 80 GLY A C 1
ATOM 664 O O . GLY A 1 80 ? 23.656 64.926 18.078 1.00 43.69 80 GLY A O 1
ATOM 665 N N . LYS A 1 81 ? 24.849 66.401 19.424 1.00 35.20 81 LYS A N 1
ATOM 666 C CA . LYS A 1 81 ? 26.167 65.799 19.232 1.00 34.55 81 LYS A CA 1
ATOM 667 C C . LYS A 1 81 ? 26.182 64.298 19.638 1.00 33.54 81 LYS A C 1
ATOM 668 O O . LYS A 1 81 ? 25.612 63.856 20.679 1.00 35.35 81 LYS A O 1
ATOM 674 N N . GLU A 1 82 ? 26.981 63.561 18.916 1.00 31.06 82 GLU A N 1
ATOM 675 C CA . GLU A 1 82 ? 26.955 62.118 18.914 1.00 30.66 82 GLU A CA 1
ATOM 676 C C . GLU A 1 82 ? 27.847 61.629 20.033 1.00 25.22 82 GLU A C 1
ATOM 677 O O . GLU A 1 82 ? 28.922 62.227 20.292 1.00 23.09 82 GLU A O 1
ATOM 683 N N . VAL A 1 83 ? 27.446 60.548 20.694 1.00 22.55 83 VAL A N 1
ATOM 684 C CA . VAL A 1 83 ? 28.406 59.833 21.562 1.00 23.16 83 VAL A CA 1
ATOM 685 C C . VAL A 1 83 ? 28.538 58.381 20.995 1.00 21.44 83 VAL A C 1
ATOM 686 O O . VAL A 1 83 ? 27.507 57.749 20.652 1.00 23.42 83 VAL A O 1
ATOM 690 N N . LEU A 1 84 ? 29.764 57.887 20.898 1.00 22.26 84 LEU A N 1
ATOM 691 C CA . LEU A 1 84 ? 30.010 56.507 20.448 1.00 21.21 84 LEU A CA 1
ATOM 692 C C . LEU A 1 84 ? 30.692 55.886 21.640 1.00 21.41 84 LEU A C 1
ATOM 693 O O . LEU A 1 84 ? 31.677 56.435 22.103 1.00 22.28 84 LEU A O 1
ATOM 698 N N . ASP A 1 85 ? 30.258 54.683 22.044 1.00 19.98 85 ASP A N 1
ATOM 699 C CA . ASP A 1 85 ? 31.103 53.890 22.927 1.00 18.90 85 ASP A CA 1
ATOM 700 C C . ASP A 1 85 ? 31.915 52.901 22.041 1.00 22.25 85 ASP A C 1
ATOM 701 O O . ASP A 1 85 ? 31.969 53.029 20.793 1.00 17.84 85 ASP A O 1
ATOM 706 N N . LYS A 1 86 ? 32.537 51.895 22.664 1.00 19.06 86 LYS A N 1
ATOM 707 C CA . LYS A 1 86 ? 33.461 51.073 21.871 1.00 21.31 86 LYS A CA 1
ATOM 708 C C . LYS A 1 86 ? 32.724 50.231 20.817 1.00 17.94 86 LYS A C 1
ATOM 709 O O . LYS A 1 86 ? 33.234 50.069 19.702 1.00 17.84 86 LYS A O 1
ATOM 715 N N . ILE A 1 87 ? 31.548 49.770 21.170 1.00 17.65 87 ILE A N 1
ATOM 716 C CA . ILE A 1 87 ? 30.682 49.019 20.238 1.00 19.86 87 ILE A CA 1
ATOM 717 C C . ILE A 1 87 ? 30.231 49.895 19.070 1.00 19.33 87 ILE A C 1
ATOM 718 O O . ILE A 1 87 ? 30.365 49.492 17.961 1.00 17.20 87 ILE A O 1
ATOM 723 N N . LEU A 1 88 ? 29.644 51.033 19.353 1.00 17.38 88 LEU A N 1
ATOM 724 C CA . LEU A 1 88 ? 29.155 51.911 18.290 1.00 16.58 88 LEU A CA 1
ATOM 725 C C . LEU A 1 88 ? 30.333 52.442 17.440 1.00 17.36 88 LEU A C 1
ATOM 726 O O . LEU A 1 88 ? 30.174 52.623 16.223 1.00 15.55 88 LEU A O 1
ATOM 731 N N . LEU A 1 89 ? 31.502 52.651 18.026 1.00 15.89 89 LEU A N 1
ATOM 732 C CA . LEU A 1 89 ? 32.661 53.081 17.250 1.00 16.64 89 LEU A CA 1
ATOM 733 C C . LEU A 1 89 ? 33.042 52.011 16.234 1.00 17.14 89 LEU A C 1
ATOM 734 O O . LEU A 1 89 ? 33.369 52.286 15.054 1.00 14.93 89 LEU A O 1
ATOM 739 N N . LEU A 1 90 ? 33.146 50.767 16.689 1.00 17.56 90 LEU A N 1
ATOM 740 C CA . LEU A 1 90 ? 33.603 49.717 15.717 1.00 18.37 90 LEU A CA 1
ATOM 741 C C . LEU A 1 90 ? 32.504 49.523 14.681 1.00 18.49 90 LEU A C 1
ATOM 742 O O . LEU A 1 90 ? 32.835 49.247 13.514 1.00 18.65 90 LEU A O 1
ATOM 747 N N . LEU A 1 91 ? 31.210 49.616 15.075 1.00 17.16 91 LEU A N 1
ATOM 748 C CA . LEU A 1 91 ? 30.148 49.493 14.062 1.00 16.28 91 LEU A CA 1
ATOM 749 C C . LEU A 1 91 ? 30.250 50.650 13.014 1.00 16.88 91 LEU A C 1
ATOM 750 O O . LEU A 1 91 ? 30.003 50.451 11.807 1.00 17.18 91 LEU A O 1
ATOM 755 N N . GLU A 1 92 ? 30.597 51.862 13.487 1.00 17.72 92 GLU A N 1
ATOM 756 C CA . GLU A 1 92 ? 30.910 52.983 12.512 1.00 16.72 92 GLU A CA 1
ATOM 757 C C . GLU A 1 92 ? 32.044 52.653 11.511 1.00 17.61 92 GLU A C 1
ATOM 758 O O . GLU A 1 92 ? 31.873 52.877 10.307 1.00 16.26 92 GLU A O 1
ATOM 764 N N . ILE A 1 93 ? 33.169 52.078 12.002 1.00 14.90 93 ILE A N 1
ATOM 765 C CA . ILE A 1 93 ? 34.294 51.619 11.143 1.00 17.82 93 ILE A CA 1
ATOM 766 C C . ILE A 1 93 ? 33.751 50.640 10.102 1.00 17.10 93 ILE A C 1
ATOM 767 O O . ILE A 1 93 ? 33.999 50.756 8.903 1.00 17.78 93 ILE A O 1
ATOM 772 N N . PHE A 1 94 ? 32.925 49.739 10.561 1.00 17.62 94 PHE A N 1
ATOM 773 C CA . PHE A 1 94 ? 32.388 48.689 9.628 1.00 17.54 94 PHE A CA 1
ATOM 774 C C . PHE A 1 94 ? 31.510 49.342 8.566 1.00 16.44 94 PHE A C 1
ATOM 775 O O . PHE A 1 94 ? 31.653 49.037 7.372 1.00 18.39 94 PHE A O 1
ATOM 783 N N . ALA A 1 95 ? 30.622 50.237 9.002 1.00 18.57 95 ALA A N 1
ATOM 784 C CA . ALA A 1 95 ? 29.688 50.920 8.109 1.00 18.02 95 ALA A CA 1
ATOM 785 C C . ALA A 1 95 ? 30.488 51.679 7.019 1.00 20.71 95 ALA A C 1
ATOM 786 O O . ALA A 1 95 ? 30.052 51.789 5.897 1.00 21.36 95 ALA A O 1
ATOM 788 N N . LEU A 1 96 ? 31.609 52.294 7.386 1.00 18.22 96 LEU A N 1
ATOM 789 C CA . LEU A 1 96 ? 32.422 53.078 6.440 1.00 19.90 96 LEU A CA 1
ATOM 790 C C . LEU A 1 96 ? 33.198 52.159 5.507 1.00 22.14 96 LEU A C 1
ATOM 791 O O . LEU A 1 96 ? 33.587 52.584 4.405 1.00 23.97 96 LEU A O 1
ATOM 796 N N . HIS A 1 97 ? 33.402 50.872 5.882 1.00 20.40 97 HIS A N 1
ATOM 797 C CA . HIS A 1 97 ? 34.199 50.042 4.981 1.00 19.55 97 HIS A CA 1
ATOM 798 C C . HIS A 1 97 ? 33.339 49.037 4.225 1.00 22.67 97 HIS A C 1
ATOM 799 O O . HIS A 1 97 ? 33.848 48.366 3.330 1.00 25.97 97 HIS A O 1
ATOM 806 N N . ALA A 1 98 ? 32.067 48.885 4.573 1.00 20.95 98 ALA A N 1
ATOM 807 C CA . ALA A 1 98 ? 31.244 47.833 3.980 1.00 21.96 98 ALA A CA 1
ATOM 808 C C . ALA A 1 98 ? 30.642 48.355 2.664 1.00 23.75 98 ALA A C 1
ATOM 809 O O . ALA A 1 98 ? 30.091 49.426 2.629 1.00 23.59 98 ALA A O 1
ATOM 811 N N . GLY A 1 99 ? 30.727 47.601 1.607 1.00 25.28 99 GLY A N 1
ATOM 812 C CA . GLY A 1 99 ? 30.024 47.982 0.377 1.00 27.51 99 GLY A CA 1
ATOM 813 C C . GLY A 1 99 ? 28.960 46.948 -0.020 1.00 28.07 99 GLY A C 1
ATOM 814 O O . GLY A 1 99 ? 28.169 47.219 -0.936 1.00 26.79 99 GLY A O 1
ATOM 815 N N . SER A 1 100 ? 28.880 45.836 0.683 1.00 24.51 100 SER A N 1
ATOM 816 C CA . SER A 1 100 ? 27.901 44.813 0.335 1.00 25.89 100 SER A CA 1
ATOM 817 C C . SER A 1 100 ? 26.582 44.985 1.079 1.00 26.88 100 SER A C 1
ATOM 818 O O . SER A 1 100 ? 26.522 45.546 2.226 1.00 24.02 100 SER A O 1
ATOM 821 N N . LYS A 1 101 ? 25.499 44.452 0.495 1.00 24.38 101 LYS A N 1
ATOM 822 C CA . LYS A 1 101 ? 24.180 44.571 1.151 1.00 26.89 101 LYS A CA 1
ATOM 823 C C . LYS A 1 101 ? 24.106 43.753 2.424 1.00 23.92 101 LYS A C 1
ATOM 824 O O . LYS A 1 101 ? 23.543 44.204 3.414 1.00 22.80 101 LYS A O 1
ATOM 830 N N . GLU A 1 102 ? 24.684 42.552 2.399 1.00 22.02 102 GLU A N 1
ATOM 831 C CA . GLU A 1 102 ? 24.676 41.641 3.566 1.00 22.86 102 GLU A CA 1
ATOM 832 C C . GLU A 1 102 ? 25.422 42.287 4.762 1.00 21.60 102 GLU A C 1
ATOM 833 O O . GLU A 1 102 ? 24.933 42.201 5.851 1.00 19.19 102 GLU A O 1
ATOM 839 N N . ALA A 1 103 ? 26.552 42.975 4.524 1.00 19.88 103 ALA A N 1
ATOM 840 C CA . ALA A 1 103 ? 27.305 43.558 5.618 1.00 20.91 103 ALA A CA 1
ATOM 841 C C . ALA A 1 103 ? 26.497 44.761 6.126 1.00 20.32 103 ALA A C 1
ATOM 842 O O . ALA A 1 103 ? 26.345 44.954 7.344 1.00 22.19 103 ALA A O 1
ATOM 844 N N . LYS A 1 104 ? 25.927 45.559 5.230 1.00 20.14 104 LYS A N 1
ATOM 845 C CA . LYS A 1 104 ? 25.130 46.680 5.701 1.00 22.93 104 LYS A CA 1
ATOM 846 C C . LYS A 1 104 ? 23.947 46.260 6.604 1.00 24.09 104 LYS A C 1
ATOM 847 O O . LYS A 1 104 ? 23.576 46.998 7.546 1.00 23.72 104 LYS A O 1
ATOM 853 N N . MET A 1 105 ? 23.274 45.161 6.233 1.00 22.11 105 MET A N 1
ATOM 854 C CA . MET A 1 105 ? 22.235 44.591 7.027 1.00 23.82 105 MET A CA 1
ATOM 855 C C . MET A 1 105 ? 22.754 44.085 8.376 1.00 19.91 105 MET A C 1
ATOM 856 O O . MET A 1 105 ? 22.051 44.241 9.396 1.00 20.35 105 MET A O 1
ATOM 861 N N . GLN A 1 106 ? 23.930 43.416 8.398 1.00 19.53 106 GLN A N 1
ATOM 862 C CA . GLN A 1 106 ? 24.407 42.905 9.716 1.00 20.93 106 GLN A CA 1
ATOM 863 C C . GLN A 1 106 ? 24.751 44.094 10.617 1.00 20.42 106 GLN A C 1
ATOM 864 O O . GLN A 1 106 ? 24.640 44.014 11.847 1.00 19.43 106 GLN A O 1
ATOM 870 N N . ILE A 1 107 ? 25.296 45.162 10.012 1.00 18.16 107 ILE A N 1
ATOM 871 C CA . ILE A 1 107 ? 25.665 46.357 10.825 1.00 16.04 107 ILE A CA 1
ATOM 872 C C . ILE A 1 107 ? 24.390 47.014 11.372 1.00 15.67 107 ILE A C 1
ATOM 873 O O . ILE A 1 107 ? 24.288 47.363 12.520 1.00 16.45 107 ILE A O 1
ATOM 878 N N . GLU A 1 108 ? 23.377 47.160 10.543 1.00 17.81 108 GLU A N 1
ATOM 879 C CA . GLU A 1 108 ? 22.191 47.815 11.012 1.00 18.15 108 GLU A CA 1
ATOM 880 C C . GLU A 1 108 ? 21.502 46.929 12.115 1.00 19.83 108 GLU A C 1
ATOM 881 O O . GLU A 1 108 ? 20.960 47.452 13.113 1.00 21.01 108 GLU A O 1
ATOM 887 N N . LEU A 1 109 ? 21.498 45.629 11.879 1.00 21.26 109 LEU A N 1
ATOM 888 C CA . LEU A 1 109 ? 20.972 44.612 12.874 1.00 20.97 109 LEU A CA 1
ATOM 889 C C . LEU A 1 109 ? 21.695 44.786 14.231 1.00 19.35 109 LEU A C 1
ATOM 890 O O . LEU A 1 109 ? 21.065 44.918 15.278 1.00 18.69 109 LEU A O 1
ATOM 895 N N . ALA A 1 110 ? 23.024 44.842 14.214 1.00 17.69 110 ALA A N 1
ATOM 896 C CA . ALA A 1 110 ? 23.788 45.051 15.456 1.00 16.91 110 ALA A CA 1
ATOM 897 C C . ALA A 1 110 ? 23.496 46.399 16.124 1.00 17.51 110 ALA A C 1
ATOM 898 O O . ALA A 1 110 ? 23.442 46.510 17.378 1.00 16.92 110 ALA A O 1
ATOM 900 N N . ARG A 1 111 ? 23.402 47.475 15.317 1.00 17.84 111 ARG A N 1
ATOM 901 C CA . ARG A 1 111 ? 23.014 48.805 15.910 1.00 16.78 111 ARG A CA 1
ATOM 902 C C . ARG A 1 111 ? 21.605 48.749 16.574 1.00 17.04 111 ARG A C 1
ATOM 903 O O . ARG A 1 111 ? 21.387 49.312 17.644 1.00 16.23 111 ARG A O 1
ATOM 911 N N . LEU A 1 112 ? 20.614 48.197 15.890 1.00 17.50 112 LEU A N 1
ATOM 912 C CA . LEU A 1 112 ? 19.259 48.041 16.455 1.00 20.35 112 LEU A CA 1
ATOM 913 C C . LEU A 1 112 ? 19.255 47.256 17.721 1.00 20.17 112 LEU A C 1
ATOM 914 O O . LEU A 1 112 ? 18.572 47.644 18.709 1.00 22.01 112 LEU A O 1
ATOM 919 N N . LYS A 1 113 ? 19.947 46.127 17.718 1.00 19.75 113 LYS A N 1
ATOM 920 C CA . LYS A 1 113 ? 20.005 45.267 18.951 1.00 20.09 113 LYS A CA 1
ATOM 921 C C . LYS A 1 113 ? 20.671 46.043 20.082 1.00 21.88 113 LYS A C 1
ATOM 922 O O . LYS A 1 113 ? 20.234 45.938 21.241 1.00 20.49 113 LYS A O 1
ATOM 928 N N . TYR A 1 114 ? 21.676 46.851 19.760 1.00 18.68 114 TYR A N 1
ATOM 929 C CA . TYR A 1 114 ? 22.338 47.647 20.813 1.00 21.60 114 TYR A CA 1
ATOM 930 C C . TYR A 1 114 ? 21.477 48.736 21.399 1.00 22.59 114 TYR A C 1
ATOM 931 O O . TYR A 1 114 ? 21.652 49.145 22.571 1.00 23.92 114 TYR A O 1
ATOM 940 N N . GLU A 1 115 ? 20.556 49.264 20.603 1.00 23.24 115 GLU A N 1
ATOM 941 C CA . GLU A 1 115 ? 19.675 50.305 21.082 1.00 24.58 115 GLU A CA 1
ATOM 942 C C . GLU A 1 115 ? 18.569 49.723 21.958 1.00 25.68 115 GLU A C 1
ATOM 943 O O . GLU A 1 115 ? 18.009 50.444 22.724 1.00 24.26 115 GLU A O 1
ATOM 949 N N . LEU A 1 116 ? 18.167 48.467 21.784 1.00 24.65 116 LEU A N 1
ATOM 950 C CA . LEU A 1 116 ? 17.026 47.953 22.602 1.00 27.74 116 LEU A CA 1
ATOM 951 C C . LEU A 1 116 ? 17.136 48.145 24.143 1.00 27.58 116 LEU A C 1
ATOM 952 O O . LEU A 1 116 ? 16.163 48.565 24.745 1.00 27.98 116 LEU A O 1
ATOM 957 N N . PRO A 1 117 ? 18.281 47.784 24.756 1.00 27.95 117 PRO A N 1
ATOM 958 C CA . PRO A 1 117 ? 18.480 47.997 26.226 1.00 28.28 117 PRO A CA 1
ATOM 959 C C . PRO A 1 117 ? 18.433 49.464 26.581 1.00 28.50 117 PRO A C 1
ATOM 960 O O . PRO A 1 117 ? 17.956 49.833 27.663 1.00 27.52 117 PRO A O 1
ATOM 964 N N . ILE A 1 118 ? 18.834 50.346 25.647 1.00 27.75 118 ILE A N 1
ATOM 965 C CA . ILE A 1 118 ? 18.656 51.779 25.897 1.00 27.82 118 ILE A CA 1
ATOM 966 C C . ILE A 1 118 ? 17.160 52.217 25.899 1.00 29.06 118 ILE A C 1
ATOM 967 O O . ILE A 1 118 ? 16.692 52.943 26.812 1.00 28.66 118 ILE A O 1
ATOM 972 N N . ILE A 1 119 ? 16.412 51.803 24.909 1.00 28.96 119 ILE A N 1
ATOM 973 C CA . ILE A 1 119 ? 15.004 52.147 24.855 1.00 31.86 119 ILE A CA 1
ATOM 974 C C . ILE A 1 119 ? 14.253 51.587 26.112 1.00 34.82 119 ILE A C 1
ATOM 975 O O . ILE A 1 119 ? 13.410 52.267 26.711 1.00 34.39 119 ILE A O 1
ATOM 980 N N . LYS A 1 120 ? 14.550 50.348 26.463 1.00 36.87 120 LYS A N 1
ATOM 981 C CA . LYS A 1 120 ? 13.929 49.687 27.609 1.00 40.78 120 LYS A CA 1
ATOM 982 C C . LYS A 1 120 ? 14.205 50.465 28.886 1.00 43.03 120 LYS A C 1
ATOM 983 O O . LYS A 1 120 ? 13.288 50.639 29.709 1.00 44.54 120 LYS A O 1
ATOM 989 N N . GLU A 1 121 ? 15.428 50.959 29.068 1.00 44.44 121 GLU A N 1
ATOM 990 C CA . GLU A 1 121 ? 15.730 51.916 30.157 1.00 47.22 121 GLU A CA 1
ATOM 991 C C . GLU A 1 121 ? 15.069 53.299 30.062 1.00 48.44 121 GLU A C 1
ATOM 992 O O . GLU A 1 121 ? 14.980 54.015 31.054 1.00 50.71 121 GLU A O 1
ATOM 998 N N . THR A 1 122 ? 14.632 53.719 28.889 1.00 49.42 122 THR A N 1
ATOM 999 C CA . THR A 1 122 ? 14.020 55.027 28.731 1.00 50.41 122 THR A CA 1
ATOM 1000 C C . THR A 1 122 ? 12.589 54.920 29.216 1.00 52.33 122 THR A C 1
ATOM 1001 O O . THR A 1 122 ? 12.006 55.941 29.633 1.00 53.75 122 THR A O 1
ATOM 1005 N N . SER A 1 144 ? 5.834 50.770 22.570 1.00 42.99 144 SER A N 1
ATOM 1006 C CA . SER A 1 144 ? 5.617 51.196 21.161 1.00 42.94 144 SER A CA 1
ATOM 1007 C C . SER A 1 144 ? 6.956 51.244 20.357 1.00 42.32 144 SER A C 1
ATOM 1008 O O . SER A 1 144 ? 7.107 50.625 19.263 1.00 41.03 144 SER A O 1
ATOM 1011 N N . THR A 1 145 ? 7.918 51.992 20.904 1.00 41.30 145 THR A N 1
ATOM 1012 C CA . THR A 1 145 ? 9.237 52.155 20.280 1.00 39.99 145 THR A CA 1
ATOM 1013 C C . THR A 1 145 ? 9.956 50.836 20.377 1.00 38.51 145 THR A C 1
ATOM 1014 O O . THR A 1 145 ? 10.540 50.381 19.420 1.00 35.59 145 THR A O 1
ATOM 1018 N N . ILE A 1 146 ? 9.799 50.146 21.510 1.00 36.19 146 ILE A N 1
ATOM 1019 C CA . ILE A 1 146 ? 10.337 48.797 21.614 1.00 36.68 146 ILE A CA 1
ATOM 1020 C C . ILE A 1 146 ? 9.815 47.854 20.555 1.00 35.37 146 ILE A C 1
ATOM 1021 O O . ILE A 1 146 ? 10.612 47.126 19.959 1.00 32.71 146 ILE A O 1
ATOM 1026 N N . LYS A 1 147 ? 8.487 47.863 20.297 1.00 33.33 147 LYS A N 1
ATOM 1027 C CA . LYS A 1 147 ? 7.988 46.926 19.326 1.00 34.23 147 LYS A CA 1
ATOM 1028 C C . LYS A 1 147 ? 8.477 47.309 17.921 1.00 29.29 147 LYS A C 1
ATOM 1029 O O . LYS A 1 147 ? 8.722 46.453 17.086 1.00 27.03 147 LYS A O 1
ATOM 1035 N N . PHE A 1 148 ? 8.550 48.596 17.640 1.00 29.22 148 PHE A N 1
ATOM 1036 C CA . PHE A 1 148 ? 8.988 49.065 16.342 1.00 29.63 148 PHE A CA 1
ATOM 1037 C C . PHE A 1 148 ? 10.399 48.528 16.009 1.00 28.69 148 PHE A C 1
ATOM 1038 O O . PHE A 1 148 ? 10.652 48.043 14.900 1.00 25.79 148 PHE A O 1
ATOM 1046 N N . TYR A 1 149 ? 11.314 48.657 16.966 1.00 27.26 149 TYR A N 1
ATOM 1047 C CA . TYR A 1 149 ? 12.704 48.155 16.778 1.00 28.46 149 TYR A CA 1
ATOM 1048 C C . TYR A 1 149 ? 12.739 46.633 16.608 1.00 28.84 149 TYR A C 1
ATOM 1049 O O . TYR A 1 149 ? 13.415 46.124 15.715 1.00 28.68 149 TYR A O 1
ATOM 1058 N N . LYS A 1 150 ? 12.006 45.904 17.457 1.00 30.85 150 LYS A N 1
ATOM 1059 C CA . LYS A 1 150 ? 11.949 44.432 17.294 1.00 33.39 150 LYS A CA 1
ATOM 1060 C C . LYS A 1 150 ? 11.430 44.015 15.942 1.00 33.59 150 LYS A C 1
ATOM 1061 O O . LYS A 1 150 ? 11.981 43.078 15.351 1.00 33.51 150 LYS A O 1
ATOM 1067 N N . ARG A 1 151 ? 10.414 44.704 15.389 1.00 31.91 151 ARG A N 1
ATOM 1068 C CA . ARG A 1 151 ? 9.969 44.308 14.060 1.00 33.01 151 ARG A CA 1
ATOM 1069 C C . ARG A 1 151 ? 11.036 44.528 13.005 1.00 32.24 151 ARG A C 1
ATOM 1070 O O . ARG A 1 151 ? 11.155 43.732 12.054 1.00 32.98 151 ARG A O 1
ATOM 1078 N N . ARG A 1 152 ? 11.782 45.641 13.092 1.00 29.41 152 ARG A N 1
ATOM 1079 C CA . ARG A 1 152 ? 12.889 45.806 12.163 1.00 29.15 152 ARG A CA 1
ATOM 1080 C C . ARG A 1 152 ? 13.992 44.771 12.374 1.00 26.17 152 ARG A C 1
ATOM 1081 O O . ARG A 1 152 ? 14.552 44.224 11.414 1.00 28.19 152 ARG A O 1
ATOM 1089 N N . ILE A 1 153 ? 14.316 44.490 13.617 1.00 27.77 153 ILE A N 1
ATOM 1090 C CA . ILE A 1 153 ? 15.368 43.465 13.906 1.00 28.42 153 ILE A CA 1
ATOM 1091 C C . ILE A 1 153 ? 14.877 42.103 13.326 1.00 30.89 153 ILE A C 1
ATOM 1092 O O . ILE A 1 153 ? 15.610 41.399 12.633 1.00 29.22 153 ILE A O 1
ATOM 1097 N N . ASN A 1 154 ? 13.597 41.764 13.574 1.00 32.95 154 ASN A N 1
ATOM 1098 C CA . ASN A 1 154 ? 13.072 40.481 12.996 1.00 34.75 154 ASN A CA 1
ATOM 1099 C C . ASN A 1 154 ? 13.009 40.362 11.463 1.00 35.06 154 ASN A C 1
ATOM 1100 O O . ASN A 1 154 ? 13.433 39.342 10.899 1.00 37.01 154 ASN A O 1
ATOM 1105 N N . LYS A 1 155 ? 12.638 41.436 10.792 1.00 33.99 155 LYS A N 1
ATOM 1106 C CA . LYS A 1 155 ? 12.796 41.554 9.367 1.00 35.09 155 LYS A CA 1
ATOM 1107 C C . LYS A 1 155 ? 14.224 41.379 8.821 1.00 34.97 155 LYS A C 1
ATOM 1108 O O . LYS A 1 155 ? 14.435 40.644 7.813 1.00 33.80 155 LYS A O 1
ATOM 1114 N N . LEU A 1 156 ? 15.214 42.094 9.409 1.00 32.02 156 LEU A N 1
ATOM 1115 C CA . LEU A 1 156 ? 16.612 41.917 8.974 1.00 29.85 156 LEU A CA 1
ATOM 1116 C C . LEU A 1 156 ? 17.064 40.441 9.216 1.00 30.17 156 LEU A C 1
ATOM 1117 O O . LEU A 1 156 ? 17.736 39.855 8.390 1.00 29.86 156 LEU A O 1
ATOM 1122 N N . MET A 1 157 ? 16.807 39.907 10.377 1.00 31.01 157 MET A N 1
ATOM 1123 C CA . MET A 1 157 ? 17.215 38.504 10.647 1.00 34.82 157 MET A CA 1
ATOM 1124 C C . MET A 1 157 ? 16.609 37.546 9.643 1.00 36.03 157 MET A C 1
ATOM 1125 O O . MET A 1 157 ? 17.334 36.687 9.092 1.00 35.99 157 MET A O 1
ATOM 1130 N N . LYS A 1 158 ? 15.316 37.724 9.359 1.00 38.24 158 LYS A N 1
ATOM 1131 C CA . LYS A 1 158 ? 14.663 37.005 8.259 1.00 41.80 158 LYS A CA 1
ATOM 1132 C C . LYS A 1 158 ? 15.379 37.108 6.935 1.00 40.35 158 LYS A C 1
ATOM 1133 O O . LYS A 1 158 ? 15.785 36.091 6.365 1.00 38.31 158 LYS A O 1
ATOM 1139 N N . GLU A 1 159 ? 15.575 38.327 6.437 1.00 40.66 159 GLU A N 1
ATOM 1140 C CA . GLU A 1 159 ? 16.298 38.472 5.203 1.00 39.81 159 GLU A CA 1
ATOM 1141 C C . GLU A 1 159 ? 17.722 37.970 5.252 1.00 38.71 159 GLU A C 1
ATOM 1142 O O . GLU A 1 159 ? 18.193 37.431 4.237 1.00 37.90 159 GLU A O 1
ATOM 1148 N N . LEU A 1 160 ? 18.415 38.114 6.390 1.00 36.64 160 LEU A N 1
ATOM 1149 C CA . LEU A 1 160 ? 19.780 37.588 6.446 1.00 37.29 160 LEU A CA 1
ATOM 1150 C C . LEU A 1 160 ? 19.780 36.050 6.289 1.00 40.94 160 LEU A C 1
ATOM 1151 O O . LEU A 1 160 ? 20.614 35.492 5.553 1.00 39.86 160 LEU A O 1
ATOM 1156 N N . GLU A 1 161 ? 18.854 35.387 6.980 1.00 43.39 161 GLU A N 1
ATOM 1157 C CA . GLU A 1 161 ? 18.808 33.946 6.916 1.00 48.50 161 GLU A CA 1
ATOM 1158 C C . GLU A 1 161 ? 18.510 33.499 5.480 1.00 49.89 161 GLU A C 1
ATOM 1159 O O . GLU A 1 161 ? 19.036 32.505 5.019 1.00 50.95 161 GLU A O 1
ATOM 1165 N N . SER A 1 162 ? 17.720 34.286 4.771 1.00 52.03 162 SER A N 1
ATOM 1166 C CA . SER A 1 162 ? 17.375 34.003 3.396 1.00 55.49 162 SER A CA 1
ATOM 1167 C C . SER A 1 162 ? 18.474 34.362 2.367 1.00 57.41 162 SER A C 1
ATOM 1168 O O . SER A 1 162 ? 18.505 33.837 1.250 1.00 58.05 162 SER A O 1
ATOM 1171 N N . ILE A 1 163 ? 19.390 35.241 2.730 1.00 58.80 163 ILE A N 1
ATOM 1172 C CA . ILE A 1 163 ? 20.602 35.418 1.938 1.00 60.83 163 ILE A CA 1
ATOM 1173 C C . ILE A 1 163 ? 21.534 34.225 2.121 1.00 62.29 163 ILE A C 1
ATOM 1174 O O . ILE A 1 163 ? 22.169 33.778 1.165 1.00 62.69 163 ILE A O 1
ATOM 1179 N N . LYS A 1 164 ? 21.623 33.728 3.352 1.00 63.87 164 LYS A N 1
ATOM 1180 C CA . LYS A 1 164 ? 22.407 32.551 3.670 1.00 66.85 164 LYS A CA 1
ATOM 1181 C C . LYS A 1 164 ? 22.171 31.378 2.665 1.00 68.10 164 LYS A C 1
ATOM 1182 O O . LYS A 1 164 ? 23.130 30.821 2.102 1.00 68.74 164 LYS A O 1
ATOM 1188 N N . ILE A 1 165 ? 20.900 31.056 2.412 1.00 68.88 165 ILE A N 1
ATOM 1189 C CA . ILE A 1 165 ? 20.511 30.000 1.478 1.00 70.04 165 ILE A CA 1
ATOM 1190 C C . ILE A 1 165 ? 20.124 30.553 0.101 1.00 69.68 165 ILE A C 1
ATOM 1191 O O . ILE A 1 165 ? 20.958 31.069 -0.647 1.00 69.96 165 ILE A O 1
ATOM 1196 N N . ILE A 1 179 ? 39.084 46.368 -14.452 1.00 37.20 179 ILE A N 1
ATOM 1197 C CA . ILE A 1 179 ? 40.488 46.688 -14.126 1.00 36.90 179 ILE A CA 1
ATOM 1198 C C . ILE A 1 179 ? 40.792 45.969 -12.805 1.00 33.64 179 ILE A C 1
ATOM 1199 O O . ILE A 1 179 ? 39.888 45.814 -12.020 1.00 33.16 179 ILE A O 1
ATOM 1204 N N . PRO A 1 180 ? 42.038 45.546 -12.552 1.00 33.06 180 PRO A N 1
ATOM 1205 C CA . PRO A 1 180 ? 42.274 44.748 -11.334 1.00 31.47 180 PRO A CA 1
ATOM 1206 C C . PRO A 1 180 ? 42.035 45.494 -9.999 1.00 30.70 180 PRO A C 1
ATOM 1207 O O . PRO A 1 180 ? 42.305 46.679 -9.917 1.00 29.63 180 PRO A O 1
ATOM 1211 N N . SER A 1 181 ? 41.465 44.826 -8.984 1.00 29.35 181 SER A N 1
ATOM 1212 C CA . SER A 1 181 ? 41.265 45.439 -7.696 1.00 28.04 181 SER A CA 1
ATOM 1213 C C . SER A 1 181 ? 42.209 44.818 -6.666 1.00 26.37 181 SER A C 1
ATOM 1214 O O . SER A 1 181 ? 42.394 43.621 -6.617 1.00 27.21 181 SER A O 1
ATOM 1217 N N . ILE A 1 182 ? 42.881 45.677 -5.896 1.00 24.40 182 ILE A N 1
ATOM 1218 C CA . ILE A 1 182 ? 43.866 45.197 -4.951 1.00 22.25 182 ILE A CA 1
ATOM 1219 C C . ILE A 1 182 ? 43.397 45.708 -3.594 1.00 22.50 182 ILE A C 1
ATOM 1220 O O . ILE A 1 182 ? 43.307 46.898 -3.382 1.00 21.42 182 ILE A O 1
ATOM 1225 N N . GLY A 1 183 ? 43.041 44.774 -2.724 1.00 21.11 183 GLY A N 1
ATOM 1226 C CA . GLY A 1 183 ? 42.560 45.120 -1.384 1.00 22.59 183 GLY A CA 1
ATOM 1227 C C . GLY A 1 183 ? 43.726 45.170 -0.373 1.00 20.32 183 GLY A C 1
ATOM 1228 O O . GLY A 1 183 ? 44.619 44.336 -0.377 1.00 20.13 183 GLY A O 1
ATOM 1229 N N . ILE A 1 184 ? 43.717 46.174 0.500 1.00 18.65 184 ILE A N 1
ATOM 1230 C CA . ILE A 1 184 ? 44.725 46.297 1.540 1.00 18.19 184 ILE A CA 1
ATOM 1231 C C . ILE A 1 184 ? 44.106 45.771 2.822 1.00 18.42 184 ILE A C 1
ATOM 1232 O O . ILE A 1 184 ? 43.062 46.346 3.319 1.00 18.63 184 ILE A O 1
ATOM 1237 N N . VAL A 1 185 ? 44.770 44.766 3.411 1.00 18.55 185 VAL A N 1
ATOM 1238 C CA . VAL A 1 185 ? 44.340 44.155 4.669 1.00 20.45 185 VAL A CA 1
ATOM 1239 C C . VAL A 1 185 ? 45.472 44.143 5.683 1.00 20.03 185 VAL A C 1
ATOM 1240 O O . VAL A 1 185 ? 46.649 44.434 5.360 1.00 19.43 185 VAL A O 1
ATOM 1244 N N . GLY A 1 186 ? 45.106 43.855 6.927 1.00 18.67 186 GLY A N 1
ATOM 1245 C CA . GLY A 1 186 ? 46.095 43.832 7.997 1.00 18.27 186 GLY A CA 1
ATOM 1246 C C . GLY A 1 186 ? 45.506 44.306 9.316 1.00 20.07 186 GLY A C 1
ATOM 1247 O O . GLY A 1 186 ? 44.466 44.992 9.326 1.00 19.94 186 GLY A O 1
ATOM 1248 N N . TYR A 1 187 ? 46.247 44.110 10.415 1.00 20.28 187 TYR A N 1
ATOM 1249 C CA . TYR A 1 187 ? 45.745 44.594 11.685 1.00 21.33 187 TYR A CA 1
ATOM 1250 C C . TYR A 1 187 ? 45.679 46.099 11.805 1.00 23.44 187 TYR A C 1
ATOM 1251 O O . TYR A 1 187 ? 46.459 46.824 11.207 1.00 21.73 187 TYR A O 1
ATOM 1260 N N . THR A 1 188 ? 44.802 46.558 12.689 1.00 24.42 188 THR A N 1
ATOM 1261 C CA . THR A 1 188 ? 44.788 47.905 13.116 1.00 25.55 188 THR A CA 1
ATOM 1262 C C . THR A 1 188 ? 46.201 48.375 13.492 1.00 25.89 188 THR A C 1
ATOM 1263 O O . THR A 1 188 ? 46.983 47.667 14.133 1.00 23.95 188 THR A O 1
ATOM 1267 N N . ASN A 1 189 ? 46.498 49.593 13.084 1.00 25.74 189 ASN A N 1
ATOM 1268 C CA . ASN A 1 189 ? 47.745 50.240 13.417 1.00 28.22 189 ASN A CA 1
ATOM 1269 C C . ASN A 1 189 ? 48.973 49.597 12.730 1.00 27.60 189 ASN A C 1
ATOM 1270 O O . ASN A 1 189 ? 50.116 49.739 13.169 1.00 28.28 189 ASN A O 1
ATOM 1275 N N . SER A 1 190 ? 48.723 48.906 11.630 1.00 23.18 190 SER A N 1
ATOM 1276 C CA . SER A 1 190 ? 49.901 48.335 10.879 1.00 23.33 190 SER A CA 1
ATOM 1277 C C . SER A 1 190 ? 50.362 49.379 9.802 1.00 23.06 190 SER A C 1
ATOM 1278 O O . SER A 1 190 ? 51.418 49.245 9.168 1.00 23.93 190 SER A O 1
ATOM 1281 N N . GLY A 1 191 ? 49.573 50.431 9.636 1.00 23.81 191 GLY A N 1
ATOM 1282 C CA . GLY A 1 191 ? 49.878 51.465 8.583 1.00 24.54 191 GLY A CA 1
ATOM 1283 C C . GLY A 1 191 ? 49.067 51.315 7.306 1.00 24.95 191 GLY A C 1
ATOM 1284 O O . GLY A 1 191 ? 49.417 51.892 6.245 1.00 25.10 191 GLY A O 1
ATOM 1285 N N . LYS A 1 192 ? 47.926 50.651 7.386 1.00 21.94 192 LYS A N 1
ATOM 1286 C CA . LYS A 1 192 ? 47.105 50.528 6.169 1.00 22.68 192 LYS A CA 1
ATOM 1287 C C . LYS A 1 192 ? 46.591 51.850 5.551 1.00 23.63 192 LYS A C 1
ATOM 1288 O O . LYS A 1 192 ? 46.580 51.964 4.346 1.00 22.54 192 LYS A O 1
ATOM 1294 N N . THR A 1 193 ? 46.088 52.801 6.375 1.00 22.55 193 THR A N 1
ATOM 1295 C CA . THR A 1 193 ? 45.619 54.100 5.844 1.00 24.25 193 THR A CA 1
ATOM 1296 C C . THR A 1 193 ? 46.825 54.861 5.271 1.00 20.98 193 THR A C 1
ATOM 1297 O O . THR A 1 193 ? 46.715 55.408 4.173 1.00 21.77 193 THR A O 1
ATOM 1301 N N . SER A 1 194 ? 47.986 54.784 5.943 1.00 22.24 194 SER A N 1
ATOM 1302 C CA . SER A 1 194 ? 49.175 55.533 5.477 1.00 22.14 194 SER A CA 1
ATOM 1303 C C . SER A 1 194 ? 49.602 54.945 4.166 1.00 22.37 194 SER A C 1
ATOM 1304 O O . SER A 1 194 ? 49.967 55.711 3.270 1.00 22.96 194 SER A O 1
ATOM 1307 N N . LEU A 1 195 ? 49.544 53.637 4.002 1.00 20.58 195 LEU A N 1
ATOM 1308 C CA . LEU A 1 195 ? 49.908 53.006 2.697 1.00 21.87 195 LEU A CA 1
ATOM 1309 C C . LEU A 1 195 ? 48.919 53.386 1.546 1.00 21.08 195 LEU A C 1
ATOM 1310 O O . LEU A 1 195 ? 49.301 53.791 0.432 1.00 22.88 195 LEU A O 1
ATOM 1315 N N . PHE A 1 196 ? 47.640 53.315 1.854 1.00 20.83 196 PHE A N 1
ATOM 1316 C CA . PHE A 1 196 ? 46.587 53.750 0.897 1.00 22.52 196 PHE A CA 1
ATOM 1317 C C . PHE A 1 196 ? 46.782 55.213 0.473 1.00 24.00 196 PHE A C 1
ATOM 1318 O O . PHE A 1 196 ? 46.772 55.565 -0.727 1.00 23.91 196 PHE A O 1
ATOM 1326 N N . ASN A 1 197 ? 46.968 56.076 1.465 1.00 24.61 197 ASN A N 1
ATOM 1327 C CA . ASN A 1 197 ? 47.123 57.468 1.168 1.00 25.44 197 ASN A CA 1
ATOM 1328 C C . ASN A 1 197 ? 48.336 57.726 0.384 1.00 26.22 197 ASN A C 1
ATOM 1329 O O . ASN A 1 197 ? 48.366 58.617 -0.522 1.00 25.98 197 ASN A O 1
ATOM 1334 N N . SER A 1 198 ? 49.391 56.983 0.697 1.00 26.35 198 SER A N 1
ATOM 1335 C CA . SER A 1 198 ? 50.642 57.178 -0.045 1.00 29.59 198 SER A CA 1
ATOM 1336 C C . SER A 1 198 ? 50.511 56.843 -1.568 1.00 31.03 198 SER A C 1
ATOM 1337 O O . SER A 1 198 ? 50.968 57.642 -2.483 1.00 29.77 198 SER A O 1
ATOM 1340 N N . LEU A 1 199 ? 49.882 55.703 -1.853 1.00 28.73 199 LEU A N 1
ATOM 1341 C CA . LEU A 1 199 ? 49.636 55.252 -3.239 1.00 31.18 199 LEU A CA 1
ATOM 1342 C C . LEU A 1 199 ? 48.594 56.162 -3.994 1.00 32.89 199 LEU A C 1
ATOM 1343 O O . LEU A 1 199 ? 48.727 56.429 -5.202 1.00 34.30 199 LEU A O 1
ATOM 1348 N N . THR A 1 200 ? 47.606 56.662 -3.285 1.00 31.91 200 THR A N 1
ATOM 1349 C CA . THR A 1 200 ? 46.554 57.381 -3.945 1.00 36.05 200 THR A CA 1
ATOM 1350 C C . THR A 1 200 ? 46.845 58.886 -4.024 1.00 39.71 200 THR A C 1
ATOM 1351 O O . THR A 1 200 ? 46.317 59.592 -4.885 1.00 40.41 200 THR A O 1
ATOM 1355 N N . GLY A 1 201 ? 47.687 59.353 -3.124 1.00 41.39 201 GLY A N 1
ATOM 1356 C CA . GLY A 1 201 ? 48.061 60.738 -3.075 1.00 43.90 201 GLY A CA 1
ATOM 1357 C C . GLY A 1 201 ? 46.987 61.460 -2.317 1.00 44.49 201 GLY A C 1
ATOM 1358 O O . GLY A 1 201 ? 47.041 62.650 -2.257 1.00 46.28 201 GLY A O 1
ATOM 1359 N N . LEU A 1 202 ? 46.035 60.760 -1.714 1.00 43.91 202 LEU A N 1
ATOM 1360 C CA . LEU A 1 202 ? 44.996 61.405 -0.900 1.00 44.97 202 LEU A CA 1
ATOM 1361 C C . LEU A 1 202 ? 45.495 61.959 0.424 1.00 45.93 202 LEU A C 1
ATOM 1362 O O . LEU A 1 202 ? 46.211 61.243 1.139 1.00 46.94 202 LEU A O 1
ATOM 1367 N N . MET A 1 214 ? 34.405 59.806 0.830 1.00 54.42 214 MET A N 1
ATOM 1368 C CA . MET A 1 214 ? 33.788 58.538 0.380 1.00 55.37 214 MET A CA 1
ATOM 1369 C C . MET A 1 214 ? 33.725 57.397 1.413 1.00 51.63 214 MET A C 1
ATOM 1370 O O . MET A 1 214 ? 34.377 57.430 2.508 1.00 53.62 214 MET A O 1
ATOM 1375 N N . SER A 1 215 ? 32.915 56.396 1.077 1.00 45.92 215 SER A N 1
ATOM 1376 C CA . SER A 1 215 ? 32.896 55.137 1.831 1.00 40.59 215 SER A CA 1
ATOM 1377 C C . SER A 1 215 ? 31.968 54.168 1.120 1.00 37.19 215 SER A C 1
ATOM 1378 O O . SER A 1 215 ? 30.904 54.600 0.707 1.00 32.92 215 SER A O 1
ATOM 1381 N N . PRO A 1 216 ? 32.400 52.878 0.916 1.00 36.10 216 PRO A N 1
ATOM 1382 C CA . PRO A 1 216 ? 33.755 52.329 1.186 1.00 34.83 216 PRO A CA 1
ATOM 1383 C C . PRO A 1 216 ? 34.791 53.048 0.305 1.00 32.97 216 PRO A C 1
ATOM 1384 O O . PRO A 1 216 ? 34.400 53.659 -0.763 1.00 32.57 216 PRO A O 1
ATOM 1388 N N . LYS A 1 217 ? 36.053 53.031 0.753 1.00 30.27 217 LYS A N 1
ATOM 1389 C CA . LYS A 1 217 ? 37.142 53.673 0.024 1.00 33.43 217 LYS A CA 1
ATOM 1390 C C . LYS A 1 217 ? 37.692 52.810 -1.096 1.00 29.11 217 LYS A C 1
ATOM 1391 O O . LYS A 1 217 ? 38.369 51.737 -0.885 1.00 25.53 217 LYS A O 1
ATOM 1397 N N . ARG A 1 218 ? 37.377 53.241 -2.325 1.00 27.79 218 ARG A N 1
ATOM 1398 C CA . ARG A 1 218 ? 37.890 52.557 -3.489 1.00 29.16 218 ARG A CA 1
ATOM 1399 C C . ARG A 1 218 ? 38.415 53.634 -4.450 1.00 31.31 218 ARG A C 1
ATOM 1400 O O . ARG A 1 218 ? 37.675 54.573 -4.824 1.00 31.88 218 ARG A O 1
ATOM 1408 N N . TYR A 1 219 ? 39.648 53.499 -4.917 1.00 28.99 219 TYR A N 1
ATOM 1409 C CA . TYR A 1 219 ? 40.187 54.619 -5.633 1.00 29.01 219 TYR A CA 1
ATOM 1410 C C . TYR A 1 219 ? 41.109 54.102 -6.723 1.00 28.06 219 TYR A C 1
ATOM 1411 O O . TYR A 1 219 ? 42.043 53.345 -6.425 1.00 26.00 219 TYR A O 1
ATOM 1420 N N . ALA A 1 220 ? 40.873 54.506 -7.976 1.00 26.44 220 ALA A N 1
ATOM 1421 C CA . ALA A 1 220 ? 41.697 54.018 -9.058 1.00 26.95 220 ALA A CA 1
ATOM 1422 C C . ALA A 1 220 ? 42.963 54.903 -9.233 1.00 28.53 220 ALA A C 1
ATOM 1423 O O . ALA A 1 220 ? 42.888 56.161 -9.203 1.00 27.55 220 ALA A O 1
ATOM 1425 N N . ILE A 1 221 ? 44.072 54.235 -9.510 1.00 26.77 221 ILE A N 1
ATOM 1426 C CA . ILE A 1 221 ? 45.281 54.945 -9.847 1.00 28.32 221 ILE A CA 1
ATOM 1427 C C . ILE A 1 221 ? 45.946 54.378 -11.090 1.00 26.43 221 ILE A C 1
ATOM 1428 O O . ILE A 1 221 ? 45.866 53.146 -11.368 1.00 26.26 221 ILE A O 1
ATOM 1433 N N . PRO A 1 222 ? 46.635 55.271 -11.830 1.00 25.32 222 PRO A N 1
ATOM 1434 C CA . PRO A 1 222 ? 47.417 54.858 -12.993 1.00 23.69 222 PRO A CA 1
ATOM 1435 C C . PRO A 1 222 ? 48.820 54.455 -12.539 1.00 24.97 222 PRO A C 1
ATOM 1436 O O . PRO A 1 222 ? 49.386 55.159 -11.683 1.00 21.06 222 PRO A O 1
ATOM 1440 N N . ILE A 1 223 ? 49.346 53.329 -12.974 1.00 23.03 223 ILE A N 1
ATOM 1441 C CA . ILE A 1 223 ? 50.742 53.053 -12.771 1.00 26.06 223 ILE A CA 1
ATOM 1442 C C . ILE A 1 223 ? 51.274 52.648 -14.146 1.00 24.83 223 ILE A C 1
ATOM 1443 O O . ILE A 1 223 ? 50.737 51.780 -14.758 1.00 24.21 223 ILE A O 1
ATOM 1448 N N . ASN A 1 224 ? 52.250 53.392 -14.674 1.00 25.04 224 ASN A N 1
ATOM 1449 C CA . ASN A 1 224 ? 52.637 53.227 -16.067 1.00 23.74 224 ASN A CA 1
ATOM 1450 C C . ASN A 1 224 ? 51.426 53.339 -16.980 1.00 23.00 224 ASN A C 1
ATOM 1451 O O . ASN A 1 224 ? 50.740 54.320 -16.923 1.00 24.09 224 ASN A O 1
ATOM 1456 N N . ASN A 1 225 ? 51.127 52.317 -17.723 1.00 23.40 225 ASN A N 1
ATOM 1457 C CA . ASN A 1 225 ? 49.991 52.359 -18.633 1.00 27.76 225 ASN A CA 1
ATOM 1458 C C . ASN A 1 225 ? 48.809 51.543 -18.088 1.00 28.93 225 ASN A C 1
ATOM 1459 O O . ASN A 1 225 ? 47.976 51.138 -18.867 1.00 29.97 225 ASN A O 1
ATOM 1464 N N . ARG A 1 226 ? 48.755 51.256 -16.797 1.00 27.65 226 ARG A N 1
ATOM 1465 C CA . ARG A 1 226 ? 47.657 50.420 -16.280 1.00 29.24 226 ARG A CA 1
ATOM 1466 C C . ARG A 1 226 ? 46.912 51.155 -15.229 1.00 30.34 226 ARG A C 1
ATOM 1467 O O . ARG A 1 226 ? 47.508 51.921 -14.440 1.00 28.61 226 ARG A O 1
ATOM 1475 N N . LYS A 1 227 ? 45.606 50.920 -15.187 1.00 30.60 227 LYS A N 1
ATOM 1476 C CA . LYS A 1 227 ? 44.765 51.545 -14.185 1.00 30.10 227 LYS A CA 1
ATOM 1477 C C . LYS A 1 227 ? 44.469 50.433 -13.154 1.00 31.00 227 LYS A C 1
ATOM 1478 O O . LYS A 1 227 ? 44.174 49.311 -13.578 1.00 29.97 227 LYS A O 1
ATOM 1484 N N . ILE A 1 228 ? 44.645 50.701 -11.832 1.00 28.16 228 ILE A N 1
ATOM 1485 C CA . ILE A 1 228 ? 44.477 49.710 -10.746 1.00 28.17 228 ILE A CA 1
ATOM 1486 C C . ILE A 1 228 ? 43.546 50.273 -9.704 1.00 25.95 228 ILE A C 1
ATOM 1487 O O . ILE A 1 228 ? 43.702 51.449 -9.350 1.00 25.19 228 ILE A O 1
ATOM 1492 N N . MET A 1 229 ? 42.574 49.469 -9.282 1.00 23.44 229 MET A N 1
ATOM 1493 C CA . MET A 1 229 ? 41.588 49.861 -8.234 1.00 24.27 229 MET A CA 1
ATOM 1494 C C . MET A 1 229 ? 42.156 49.454 -6.834 1.00 22.25 229 MET A C 1
ATOM 1495 O O . MET A 1 229 ? 42.333 48.260 -6.544 1.00 23.43 229 MET A O 1
ATOM 1500 N N . LEU A 1 230 ? 42.493 50.437 -6.022 1.00 21.88 230 LEU A N 1
ATOM 1501 C CA . LEU A 1 230 ? 42.911 50.121 -4.669 1.00 23.02 230 LEU A CA 1
ATOM 1502 C C . LEU A 1 230 ? 41.718 50.183 -3.747 1.00 22.46 230 LEU A C 1
ATOM 1503 O O . LEU A 1 230 ? 40.910 51.129 -3.855 1.00 23.73 230 LEU A O 1
ATOM 1508 N N . VAL A 1 231 ? 41.621 49.182 -2.843 1.00 22.09 231 VAL A N 1
ATOM 1509 C CA . VAL A 1 231 ? 40.407 49.019 -2.063 1.00 20.78 231 VAL A CA 1
ATOM 1510 C C . VAL A 1 231 ? 40.809 49.012 -0.537 1.00 20.20 231 VAL A C 1
ATOM 1511 O O . VAL A 1 231 ? 41.660 48.249 -0.117 1.00 19.24 231 VAL A O 1
ATOM 1515 N N . ASP A 1 232 ? 40.222 49.923 0.244 1.00 20.85 232 ASP A N 1
ATOM 1516 C CA . ASP A 1 232 ? 40.453 50.004 1.726 1.00 19.67 232 ASP A CA 1
ATOM 1517 C C . ASP A 1 232 ? 39.506 49.000 2.359 1.00 20.81 232 ASP A C 1
ATOM 1518 O O . ASP A 1 232 ? 38.349 49.289 2.601 1.00 20.74 232 ASP A O 1
ATOM 1523 N N . THR A 1 233 ? 40.004 47.808 2.629 1.00 21.06 233 THR A N 1
ATOM 1524 C CA . THR A 1 233 ? 39.256 46.771 3.306 1.00 23.07 233 THR A CA 1
ATOM 1525 C C . THR A 1 233 ? 39.351 47.077 4.830 1.00 21.88 233 THR A C 1
ATOM 1526 O O . THR A 1 233 ? 40.360 47.669 5.323 1.00 22.26 233 THR A O 1
ATOM 1530 N N . VAL A 1 234 ? 38.308 46.628 5.559 1.00 18.07 234 VAL A N 1
ATOM 1531 C CA . VAL A 1 234 ? 38.364 46.781 7.030 1.00 19.07 234 VAL A CA 1
ATOM 1532 C C . VAL A 1 234 ? 39.620 46.049 7.584 1.00 18.88 234 VAL A C 1
ATOM 1533 O O . VAL A 1 234 ? 40.062 44.992 7.055 1.00 20.44 234 VAL A O 1
ATOM 1537 N N . GLY A 1 235 ? 40.227 46.575 8.638 1.00 18.43 235 GLY A N 1
ATOM 1538 C CA . GLY A 1 235 ? 41.350 45.875 9.256 1.00 21.64 235 GLY A CA 1
ATOM 1539 C C . GLY A 1 235 ? 40.920 44.651 10.045 1.00 25.95 235 GLY A C 1
ATOM 1540 O O . GLY A 1 235 ? 39.703 44.495 10.308 1.00 29.30 235 GLY A O 1
ATOM 1541 N N . PHE A 1 236 ? 41.883 43.775 10.400 1.00 22.90 236 PHE A N 1
ATOM 1542 C CA . PHE A 1 236 ? 41.705 42.740 11.424 1.00 23.28 236 PHE A CA 1
ATOM 1543 C C . PHE A 1 236 ? 41.718 43.539 12.752 1.00 25.07 236 PHE A C 1
ATOM 1544 O O . PHE A 1 236 ? 42.593 44.376 12.991 1.00 23.74 236 PHE A O 1
ATOM 1552 N N . ILE A 1 237 ? 40.690 43.321 13.573 1.00 24.83 237 ILE A N 1
ATOM 1553 C CA . ILE A 1 237 ? 40.477 44.155 14.758 1.00 26.30 237 ILE A CA 1
ATOM 1554 C C . ILE A 1 237 ? 40.779 43.202 15.950 1.00 26.54 237 ILE A C 1
ATOM 1555 O O . ILE A 1 237 ? 40.388 42.041 15.921 1.00 23.67 237 ILE A O 1
ATOM 1560 N N . ARG A 1 238 ? 41.456 43.706 16.957 1.00 27.10 238 ARG A N 1
ATOM 1561 C CA . ARG A 1 238 ? 41.789 42.900 18.132 1.00 28.58 238 ARG A CA 1
ATOM 1562 C C . ARG A 1 238 ? 40.647 42.959 19.150 1.00 29.53 238 ARG A C 1
ATOM 1563 O O . ARG A 1 238 ? 40.014 43.983 19.275 1.00 28.58 238 ARG A O 1
ATOM 1571 N N . GLY A 1 239 ? 40.299 41.867 19.814 1.00 28.53 239 GLY A N 1
ATOM 1572 C CA . GLY A 1 239 ? 39.308 42.087 20.919 1.00 28.98 239 GLY A CA 1
ATOM 1573 C C . GLY A 1 239 ? 37.913 42.457 20.421 1.00 28.64 239 GLY A C 1
ATOM 1574 O O . GLY A 1 239 ? 37.254 43.340 21.003 1.00 32.23 239 GLY A O 1
ATOM 1575 N N . ILE A 1 240 ? 37.411 41.804 19.384 1.00 26.93 240 ILE A N 1
ATOM 1576 C CA . ILE A 1 240 ? 36.087 42.295 18.863 1.00 28.42 240 ILE A CA 1
ATOM 1577 C C . ILE A 1 240 ? 34.982 41.864 19.876 1.00 29.00 240 ILE A C 1
ATOM 1578 O O . ILE A 1 240 ? 34.915 40.681 20.219 1.00 27.36 240 ILE A O 1
ATOM 1583 N N . PRO A 1 241 ? 34.210 42.820 20.391 1.00 28.79 241 PRO A N 1
ATOM 1584 C CA . PRO A 1 241 ? 33.087 42.459 21.234 1.00 27.46 241 PRO A CA 1
ATOM 1585 C C . PRO A 1 241 ? 32.177 41.465 20.54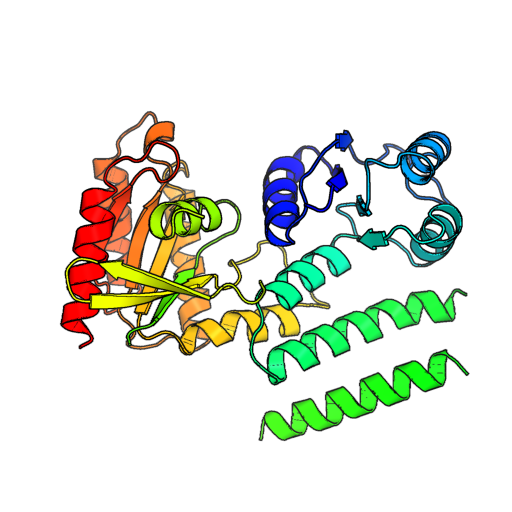5 1.00 25.88 241 PRO A C 1
ATOM 1586 O O . PRO A 1 241 ? 31.850 41.613 19.376 1.00 23.90 241 PRO A O 1
ATOM 1590 N N . PRO A 1 242 ? 31.700 40.437 21.295 1.00 25.95 242 PRO A N 1
ATOM 1591 C CA . PRO A 1 242 ? 30.909 39.342 20.711 1.00 24.49 242 PRO A CA 1
ATOM 1592 C C . PRO A 1 242 ? 29.691 39.782 19.976 1.00 21.70 242 PRO A C 1
ATOM 1593 O O . PRO A 1 242 ? 29.300 39.145 19.055 1.00 22.62 242 PRO A O 1
ATOM 1597 N N . GLN A 1 243 ? 29.027 40.845 20.425 1.00 22.33 243 GLN A N 1
ATOM 1598 C CA . GLN A 1 243 ? 27.780 41.392 19.798 1.00 24.50 243 GLN A CA 1
ATOM 1599 C C . GLN A 1 243 ? 28.000 41.752 18.324 1.00 21.32 243 GLN A C 1
ATOM 1600 O O . GLN A 1 243 ? 26.998 41.811 17.570 1.00 22.67 243 GLN A O 1
ATOM 1606 N N . ILE A 1 244 ? 29.240 42.111 17.961 1.00 20.90 244 ILE A N 1
ATOM 1607 C CA . ILE A 1 244 ? 29.467 42.653 16.584 1.00 21.98 244 ILE A CA 1
ATOM 1608 C C . ILE A 1 244 ? 30.340 41.744 15.732 1.00 21.91 244 ILE A C 1
ATOM 1609 O O . ILE A 1 244 ? 30.819 42.128 14.699 1.00 21.10 244 ILE A O 1
ATOM 1614 N N . VAL A 1 245 ? 30.555 40.515 16.219 1.00 22.14 245 VAL A N 1
ATOM 1615 C CA . VAL A 1 245 ? 31.475 39.603 15.494 1.00 20.92 245 VAL A CA 1
ATOM 1616 C C . VAL A 1 245 ? 30.874 39.269 14.187 1.00 20.19 245 VAL A C 1
ATOM 1617 O O . VAL A 1 245 ? 31.608 39.236 13.216 1.00 21.11 245 VAL A O 1
ATOM 1621 N N . ASP A 1 246 ? 29.559 39.061 14.051 1.00 20.08 246 ASP A N 1
ATOM 1622 C CA . ASP A 1 246 ? 29.093 38.781 12.713 1.00 22.10 246 ASP A CA 1
ATOM 1623 C C . ASP A 1 246 ? 29.168 39.975 11.746 1.00 23.63 246 ASP A C 1
ATOM 1624 O O . ASP A 1 246 ? 29.457 39.781 10.565 1.00 23.31 246 ASP A O 1
ATOM 1629 N N . ALA A 1 247 ? 28.796 41.170 12.227 1.00 20.28 247 ALA A N 1
ATOM 1630 C CA . ALA A 1 247 ? 28.982 42.316 11.363 1.00 20.82 247 ALA A CA 1
ATOM 1631 C C . ALA A 1 247 ? 30.444 42.431 10.920 1.00 19.30 247 ALA A C 1
ATOM 1632 O O . ALA A 1 247 ? 30.703 42.841 9.767 1.00 19.33 247 ALA A O 1
ATOM 1634 N N . PHE A 1 248 ? 31.394 42.150 11.830 1.00 19.85 248 PHE A N 1
ATOM 1635 C CA . PHE A 1 248 ? 32.838 42.278 11.488 1.00 18.97 248 PHE A CA 1
ATOM 1636 C C . PHE A 1 248 ? 33.196 41.309 10.387 1.00 20.62 248 PHE A C 1
ATOM 1637 O O . PHE A 1 248 ? 33.720 41.678 9.312 1.00 18.36 248 PHE A O 1
ATOM 1645 N N . PHE A 1 249 ? 32.932 40.020 10.646 1.00 19.60 249 PHE A N 1
ATOM 1646 C CA . PHE A 1 249 ? 33.289 39.016 9.636 1.00 19.99 249 PHE A CA 1
ATOM 1647 C C . PHE A 1 249 ? 32.640 39.197 8.286 1.00 20.06 249 PHE A C 1
ATOM 1648 O O . PHE A 1 249 ? 33.251 39.008 7.217 1.00 22.43 249 PHE A O 1
ATOM 1656 N N . VAL A 1 250 ? 31.410 39.551 8.278 1.00 20.20 250 VAL A N 1
ATOM 1657 C CA . VAL A 1 250 ? 30.752 39.753 6.990 1.00 20.29 250 VAL A CA 1
ATOM 1658 C C . VAL A 1 250 ? 31.338 40.938 6.224 1.00 21.11 250 VAL A C 1
ATOM 1659 O O . VAL A 1 250 ? 31.533 40.926 5.005 1.00 21.16 250 VAL A O 1
ATOM 1663 N N . THR A 1 251 ? 31.588 42.030 6.922 1.00 19.30 251 THR A N 1
ATOM 1664 C CA . THR A 1 251 ? 32.293 43.171 6.300 1.00 20.11 251 THR A CA 1
ATOM 1665 C C . THR A 1 251 ? 33.711 42.751 5.802 1.00 18.50 251 THR A C 1
ATOM 1666 O O . THR A 1 251 ? 34.122 43.152 4.717 1.00 18.10 251 THR A O 1
ATOM 1670 N N . LEU A 1 252 ? 34.481 42.076 6.646 1.00 20.09 252 LEU A N 1
ATOM 1671 C CA . LEU A 1 252 ? 35.811 41.695 6.276 1.00 22.00 252 LEU A CA 1
ATOM 1672 C C . LEU A 1 252 ? 35.776 40.710 5.101 1.00 24.18 252 LEU A C 1
ATOM 1673 O O . LEU A 1 252 ? 36.657 40.769 4.181 1.00 23.68 252 LEU A O 1
ATOM 1678 N N . SER A 1 253 ? 34.783 39.798 5.084 1.00 22.56 253 SER A N 1
ATOM 1679 C CA . SER A 1 253 ? 34.672 38.827 3.953 1.00 24.69 253 SER A CA 1
ATOM 1680 C C . SER A 1 253 ? 34.530 39.436 2.577 1.00 23.41 253 SER A C 1
ATOM 1681 O O . SER A 1 253 ? 34.734 38.737 1.535 1.00 25.73 253 SER A O 1
ATOM 1684 N N . GLU A 1 254 ? 34.168 40.726 2.492 1.00 25.17 254 GLU A N 1
ATOM 1685 C CA . GLU A 1 254 ? 34.203 41.435 1.215 1.00 23.84 254 GLU A CA 1
ATOM 1686 C C . GLU A 1 254 ? 35.639 41.459 0.616 1.00 25.13 254 GLU A C 1
ATOM 1687 O O . GLU A 1 254 ? 35.821 41.825 -0.567 1.00 26.60 254 GLU A O 1
ATOM 1693 N N . ALA A 1 255 ? 36.642 41.119 1.389 1.00 25.16 255 ALA A N 1
ATOM 1694 C CA . ALA A 1 255 ? 38.002 41.158 0.836 1.00 27.22 255 ALA A CA 1
ATOM 1695 C C . ALA A 1 255 ? 38.108 40.119 -0.290 1.00 30.42 255 ALA A C 1
ATOM 1696 O O . ALA A 1 255 ? 38.952 40.206 -1.142 1.00 30.28 255 ALA A O 1
ATOM 1698 N N . LYS A 1 256 ? 37.256 39.096 -0.271 1.00 30.55 256 LYS A N 1
ATOM 1699 C CA . LYS A 1 256 ? 37.368 38.122 -1.351 1.00 33.69 256 LYS A CA 1
ATOM 1700 C C . LYS A 1 256 ? 36.866 38.662 -2.709 1.00 32.37 256 LYS A C 1
ATOM 1701 O O . LYS A 1 256 ? 37.020 38.020 -3.756 1.00 33.60 256 LYS A O 1
ATOM 1707 N N . TYR A 1 257 ? 36.365 39.880 -2.768 1.00 31.36 257 TYR A N 1
ATOM 1708 C CA . TYR A 1 257 ? 35.964 40.453 -4.052 1.00 31.43 257 TYR A CA 1
ATOM 1709 C C . TYR A 1 257 ? 37.162 41.024 -4.884 1.00 30.56 257 TYR A C 1
ATOM 1710 O O . TYR A 1 257 ? 37.022 41.336 -6.087 1.00 29.76 257 TYR A O 1
ATOM 1719 N N . SER A 1 258 ? 38.281 41.248 -4.207 1.00 25.84 258 SER A N 1
ATOM 1720 C CA . SER A 1 258 ? 39.439 41.886 -4.803 1.00 24.84 258 SER A CA 1
ATOM 1721 C C . SER A 1 258 ? 40.233 40.778 -5.541 1.00 24.59 258 SER A C 1
ATOM 1722 O O . SER A 1 258 ? 40.193 39.600 -5.145 1.00 25.31 258 SER A O 1
ATOM 1725 N N . ASP A 1 259 ? 40.947 41.125 -6.612 1.00 23.96 259 ASP A N 1
ATOM 1726 C CA . ASP A 1 259 ? 41.734 40.162 -7.414 1.00 23.09 259 ASP A CA 1
ATOM 1727 C C . ASP A 1 259 ? 42.988 39.745 -6.705 1.00 22.50 259 ASP A C 1
ATOM 1728 O O . ASP A 1 259 ? 43.541 38.630 -6.871 1.00 24.19 259 ASP A O 1
ATOM 1733 N N . ALA A 1 260 ? 43.504 40.644 -5.871 1.00 21.50 260 ALA A N 1
ATOM 1734 C CA . ALA A 1 260 ? 44.707 40.340 -5.042 1.00 20.28 260 ALA A CA 1
ATOM 1735 C C . ALA A 1 260 ? 44.673 41.168 -3.762 1.00 19.34 260 ALA A C 1
ATOM 1736 O O . ALA A 1 260 ? 43.851 42.055 -3.681 1.00 21.00 260 ALA A O 1
ATOM 1738 N N . LEU A 1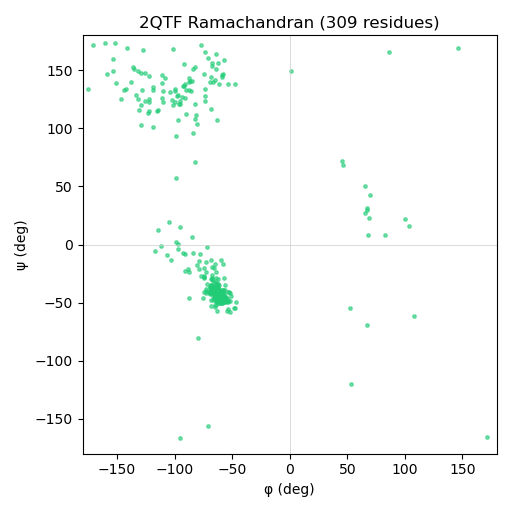 261 ? 45.605 40.927 -2.834 1.00 18.70 261 LEU A N 1
ATOM 1739 C CA . LEU A 1 261 ? 45.608 41.700 -1.568 1.00 20.05 261 LEU A CA 1
ATOM 1740 C C . LEU A 1 261 ? 47.018 42.104 -1.270 1.00 21.66 261 LEU A C 1
ATOM 1741 O O . LEU A 1 261 ? 48.025 41.383 -1.631 1.00 22.29 261 LEU A O 1
ATOM 1746 N N . ILE A 1 262 ? 47.104 43.201 -0.563 1.00 19.90 262 ILE A N 1
ATOM 1747 C CA . ILE A 1 262 ? 48.360 43.612 0.057 1.00 20.28 262 ILE A CA 1
ATOM 1748 C C . ILE A 1 262 ? 48.130 43.425 1.537 1.00 21.46 2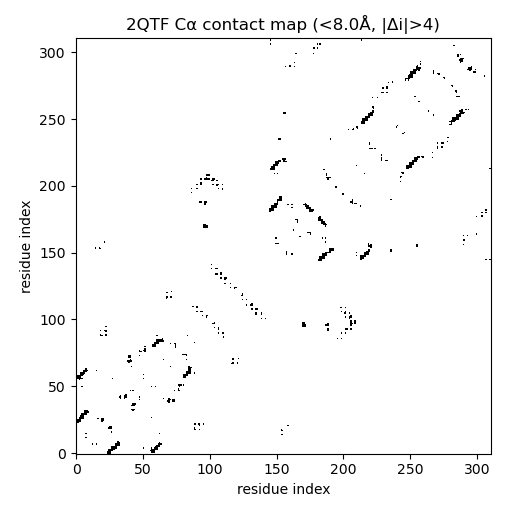62 ILE A C 1
ATOM 1749 O O . ILE A 1 262 ? 47.237 44.057 2.069 1.00 20.25 262 ILE A O 1
ATOM 1754 N N . LEU A 1 263 ? 48.986 42.599 2.187 1.00 19.36 263 LEU A N 1
ATOM 1755 C CA . LEU A 1 263 ? 48.945 42.385 3.624 1.00 20.48 263 LEU A CA 1
ATOM 1756 C C . LEU A 1 263 ? 50.010 43.161 4.299 1.00 19.98 263 LEU A C 1
ATOM 1757 O O . LEU A 1 263 ? 51.221 43.008 4.048 1.00 19.58 263 LEU A O 1
ATOM 1762 N N . VAL A 1 264 ? 49.552 44.022 5.164 1.00 19.14 264 VAL A N 1
ATOM 1763 C CA . VAL A 1 264 ? 50.430 44.992 5.807 1.00 19.96 264 VAL A CA 1
ATOM 1764 C C . VAL A 1 264 ? 50.789 44.479 7.194 1.00 20.41 264 VAL A C 1
ATOM 1765 O O . VAL A 1 264 ? 49.887 44.054 7.958 1.00 22.39 264 VAL A O 1
ATOM 1769 N N . ILE A 1 265 ? 52.070 44.506 7.527 1.00 20.62 265 ILE A N 1
ATOM 1770 C CA . ILE A 1 265 ? 52.599 43.891 8.825 1.00 23.22 265 ILE A CA 1
ATOM 1771 C C . ILE A 1 265 ? 53.486 44.895 9.481 1.00 23.26 265 ILE A C 1
ATOM 1772 O O . ILE A 1 265 ? 54.396 45.459 8.808 1.00 23.71 265 ILE A O 1
ATOM 1777 N N . ASP A 1 266 ? 53.190 45.210 10.752 1.00 22.57 266 ASP A N 1
ATOM 1778 C CA . ASP A 1 266 ? 54.067 46.074 11.524 1.00 23.97 266 ASP A CA 1
ATOM 1779 C C . ASP A 1 266 ? 55.488 45.492 11.759 1.00 27.15 266 ASP A C 1
ATOM 1780 O O . ASP A 1 266 ? 55.643 44.649 12.636 1.00 26.82 266 ASP A O 1
ATOM 1785 N N . SER A 1 267 ? 56.530 46.010 11.092 1.00 26.20 267 SER A N 1
ATOM 1786 C CA . SER A 1 267 ? 57.887 45.461 11.318 1.00 28.63 267 SER A CA 1
ATOM 1787 C C . SER A 1 267 ? 58.474 45.754 12.735 1.00 30.03 267 SER A C 1
ATOM 1788 O O . SER A 1 267 ? 59.534 45.198 13.083 1.00 31.98 267 SER A O 1
ATOM 1791 N N . THR A 1 268 ? 57.884 46.663 13.499 1.00 31.15 268 THR A N 1
ATOM 1792 C CA . THR A 1 268 ? 58.476 47.014 14.790 1.00 33.14 268 THR A CA 1
ATOM 1793 C C . THR A 1 268 ? 58.162 45.926 15.825 1.00 34.19 268 THR A C 1
ATOM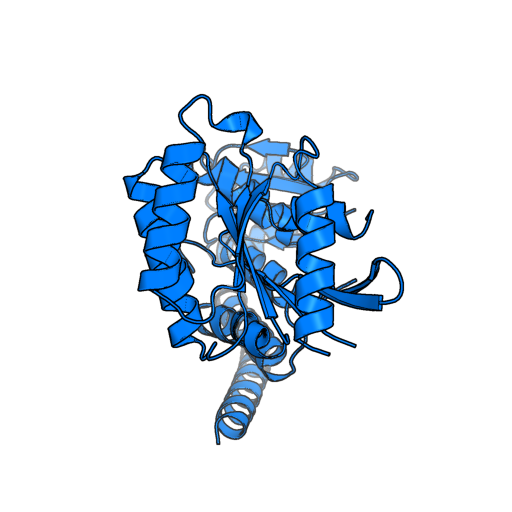 1794 O O . THR A 1 268 ? 58.699 45.952 16.948 1.00 35.70 268 THR A O 1
ATOM 1798 N N . PHE A 1 269 ? 57.313 44.972 15.467 1.00 34.08 269 PHE A N 1
ATOM 1799 C CA . PHE A 1 269 ? 56.963 43.915 16.388 1.00 34.42 269 PHE A CA 1
ATOM 1800 C C . PHE A 1 269 ? 58.193 43.005 16.630 1.00 35.82 269 PHE A C 1
ATOM 1801 O O . PHE A 1 269 ? 58.928 42.689 15.686 1.00 35.01 269 PHE A O 1
ATOM 1809 N N . SER A 1 270 ? 58.322 42.509 17.865 1.00 37.02 270 SER A N 1
ATOM 1810 C CA . SER A 1 270 ? 59.348 41.499 18.222 1.00 38.92 270 SER A CA 1
ATOM 1811 C C . SER A 1 270 ? 59.140 40.308 17.303 1.00 39.73 270 SER A C 1
ATOM 1812 O O . SER A 1 270 ? 58.052 40.193 16.724 1.00 39.28 270 SER A O 1
ATOM 1815 N N . GLU A 1 271 ? 60.154 39.455 17.108 1.00 38.39 271 GLU A N 1
ATOM 1816 C CA . GLU A 1 271 ? 60.009 38.227 16.306 1.00 40.32 271 GLU A CA 1
ATOM 1817 C C . GLU A 1 271 ? 58.861 37.346 16.720 1.00 37.10 271 GLU A C 1
ATOM 1818 O O . GLU A 1 271 ? 58.149 36.889 15.857 1.00 35.11 271 GLU A O 1
ATOM 1824 N N . ASN A 1 272 ? 58.620 37.162 18.011 1.00 36.35 272 ASN A N 1
ATOM 1825 C CA . ASN A 1 272 ? 57.520 36.266 18.425 1.00 37.20 272 ASN A CA 1
ATOM 1826 C C . ASN A 1 272 ? 56.122 36.870 18.102 1.00 35.07 272 ASN A C 1
ATOM 1827 O O . ASN A 1 272 ? 55.238 36.165 17.655 1.00 34.46 272 ASN A O 1
ATOM 1832 N N . LEU A 1 273 ? 55.955 38.166 18.324 1.00 33.26 273 LEU A N 1
ATOM 1833 C CA . LEU A 1 273 ? 54.725 38.873 17.993 1.00 33.65 273 LEU A CA 1
ATOM 1834 C C . LEU A 1 273 ? 54.525 38.925 16.450 1.00 32.19 273 LEU A C 1
ATOM 1835 O O . LEU A 1 273 ? 53.413 38.856 15.950 1.00 30.99 273 LEU A O 1
ATOM 1840 N N . LEU A 1 274 ? 55.601 39.072 15.707 1.00 32.87 274 LEU A N 1
ATOM 1841 C CA . LEU A 1 274 ? 55.508 39.112 14.251 1.00 32.90 274 LEU A CA 1
ATOM 1842 C C . LEU A 1 274 ? 54.990 37.763 13.825 1.00 31.88 274 LEU A C 1
ATOM 1843 O O . LEU A 1 274 ? 54.103 37.600 12.956 1.00 29.31 274 LEU A O 1
ATOM 1848 N N . ILE A 1 275 ? 55.502 36.721 14.474 1.00 29.45 275 ILE A N 1
ATOM 1849 C CA . ILE A 1 275 ? 55.063 35.376 14.050 1.00 30.04 275 ILE A CA 1
ATOM 1850 C C . ILE A 1 275 ? 53.556 35.181 14.305 1.00 27.20 275 ILE A C 1
ATOM 1851 O O . ILE A 1 275 ? 52.823 34.660 13.479 1.00 27.73 275 ILE A O 1
ATOM 1856 N N . GLU A 1 276 ? 53.157 35.541 15.493 1.00 27.26 276 GLU A N 1
ATOM 1857 C CA . GLU A 1 276 ? 51.744 35.455 15.933 1.00 31.12 276 GLU A CA 1
ATOM 1858 C C . GLU A 1 276 ? 50.879 36.305 15.015 1.00 28.08 276 GLU A C 1
ATOM 1859 O O . GLU A 1 276 ? 49.793 35.904 14.628 1.00 27.14 276 GLU A O 1
ATOM 1865 N N . THR A 1 277 ? 51.313 37.524 14.723 1.00 26.63 277 THR A N 1
ATOM 1866 C CA . THR A 1 277 ? 50.468 38.408 13.834 1.00 26.82 277 THR A CA 1
ATOM 1867 C C . THR A 1 277 ? 50.246 37.784 12.437 1.00 26.45 277 THR A C 1
ATOM 1868 O O . THR A 1 277 ? 49.146 37.772 11.859 1.00 26.36 277 THR A O 1
ATOM 1872 N N . LEU A 1 278 ? 51.317 37.242 11.885 1.00 28.64 278 LEU A N 1
ATOM 1873 C CA . LEU A 1 278 ? 51.223 36.510 10.615 1.00 28.25 278 LEU A CA 1
ATOM 1874 C C . LEU A 1 278 ? 50.425 35.307 10.722 1.00 27.39 278 LEU A C 1
ATOM 1875 O O . LEU A 1 278 ? 49.614 35.021 9.879 1.00 25.96 278 LEU A O 1
ATOM 1880 N N . GLN A 1 279 ? 50.647 34.506 11.755 1.00 27.97 279 GLN A N 1
ATOM 1881 C CA . GLN A 1 279 ? 49.773 33.337 11.853 1.00 27.96 279 GLN A CA 1
ATOM 1882 C C . GLN A 1 279 ? 48.304 33.729 12.000 1.00 25.73 279 GLN A C 1
ATOM 1883 O O . GLN A 1 279 ? 47.487 33.131 11.337 1.00 24.44 279 GLN A O 1
ATOM 1889 N N . SER A 1 280 ? 47.954 34.718 12.805 1.00 24.54 280 SER A N 1
ATOM 1890 C CA . SER A 1 280 ? 46.489 35.110 12.833 1.00 24.45 280 SER A CA 1
ATOM 1891 C C . SER A 1 280 ? 46.023 35.720 11.551 1.00 23.57 280 SER A C 1
ATOM 1892 O O . SER A 1 280 ? 44.879 35.542 11.196 1.00 23.89 280 SER A O 1
ATOM 1895 N N . SER A 1 281 ? 46.847 36.592 10.928 1.00 24.25 281 SER A N 1
ATOM 1896 C CA . SER A 1 281 ? 46.402 37.259 9.635 1.00 21.59 281 SER A CA 1
ATOM 1897 C C . SER A 1 281 ? 45.982 36.199 8.654 1.00 22.25 281 SER A C 1
ATOM 1898 O O . SER A 1 281 ? 44.896 36.276 8.020 1.00 21.06 281 SER A O 1
ATOM 1901 N N . PHE A 1 282 ? 46.843 35.190 8.474 1.00 24.31 282 PHE A N 1
ATOM 1902 C CA . PHE A 1 282 ? 46.502 34.123 7.492 1.00 23.76 282 PHE A CA 1
ATOM 1903 C C . PHE A 1 282 ? 45.401 33.184 7.921 1.00 24.64 282 PHE A C 1
ATOM 1904 O O . PHE A 1 282 ? 44.604 32.717 7.092 1.00 24.72 282 PHE A O 1
ATOM 1912 N N . GLU A 1 283 ? 45.343 32.914 9.235 1.00 24.27 283 GLU A N 1
ATOM 1913 C CA . GLU A 1 283 ? 44.229 32.111 9.761 1.00 24.73 283 GLU A CA 1
ATOM 1914 C C . GLU A 1 283 ? 42.905 32.784 9.446 1.00 23.52 283 GLU A C 1
ATOM 1915 O O . GLU A 1 283 ? 42.044 32.152 8.908 1.00 24.62 283 GLU A O 1
ATOM 1921 N N . ILE A 1 284 ? 42.761 34.086 9.747 1.00 24.29 284 ILE A N 1
ATOM 1922 C CA . ILE A 1 284 ? 41.542 34.845 9.418 1.00 22.84 284 ILE A CA 1
ATOM 1923 C C . ILE A 1 284 ? 41.253 34.803 7.930 1.00 22.52 284 ILE A C 1
ATOM 1924 O O . ILE A 1 284 ? 40.132 34.547 7.549 1.00 23.35 284 ILE A O 1
ATOM 1929 N N . LEU A 1 285 ? 42.261 35.027 7.061 1.00 24.29 285 LEU A N 1
ATOM 1930 C CA . LEU A 1 285 ? 42.006 35.058 5.617 1.00 23.39 285 LEU A CA 1
ATOM 1931 C C . LEU A 1 285 ? 41.505 33.694 5.155 1.00 24.11 285 LEU A C 1
ATOM 1932 O O . LEU A 1 285 ? 40.532 33.622 4.394 1.00 24.53 285 LEU A O 1
ATOM 1937 N N . ARG A 1 286 ? 42.120 32.641 5.651 1.00 25.55 286 ARG A N 1
ATOM 1938 C CA . ARG A 1 286 ? 41.623 31.253 5.292 1.00 27.78 286 ARG A CA 1
ATOM 1939 C C . ARG A 1 286 ? 40.173 31.095 5.737 1.00 25.61 286 ARG A C 1
ATOM 1940 O O . ARG A 1 286 ? 39.348 30.571 5.019 1.00 25.41 286 ARG A O 1
ATOM 1948 N N . GLU A 1 287 ? 39.822 31.556 6.940 1.00 26.52 287 GLU A N 1
ATOM 1949 C CA . GLU A 1 287 ? 38.514 31.227 7.470 1.00 25.96 287 GLU A CA 1
ATOM 1950 C C . GLU A 1 287 ? 37.436 32.017 6.795 1.00 27.46 287 GLU A C 1
ATOM 1951 O O . GLU A 1 287 ? 36.270 31.610 6.807 1.00 26.30 287 GLU A O 1
ATOM 1957 N N . ILE A 1 288 ? 37.785 33.221 6.307 1.00 27.25 288 ILE A N 1
ATOM 1958 C CA . ILE A 1 288 ? 36.739 34.010 5.604 1.00 27.41 288 ILE A CA 1
ATOM 1959 C C . ILE A 1 288 ? 36.648 33.552 4.105 1.00 27.39 288 ILE A C 1
ATOM 1960 O O . ILE A 1 288 ? 35.779 33.989 3.363 1.00 30.41 288 ILE A O 1
ATOM 1965 N N . GLY A 1 289 ? 37.553 32.706 3.651 1.00 27.49 289 GLY A N 1
ATOM 1966 C CA . GLY A 1 289 ? 37.307 32.082 2.350 1.00 28.28 289 GLY A CA 1
ATOM 1967 C C . GLY A 1 289 ? 38.194 32.752 1.278 1.00 30.47 289 GLY A C 1
ATOM 1968 O O . GLY A 1 289 ? 37.950 32.553 0.061 1.00 29.79 289 GLY A O 1
ATOM 1969 N N . VAL A 1 290 ? 39.223 33.502 1.714 1.00 29.75 290 VAL A N 1
ATOM 1970 C CA . VAL A 1 290 ? 40.337 33.899 0.775 1.00 31.22 290 VAL A CA 1
ATOM 1971 C C . VAL A 1 290 ? 41.216 32.696 0.335 1.00 32.45 290 VAL A C 1
ATOM 1972 O O . VAL A 1 290 ? 41.956 32.090 1.139 1.00 33.40 290 VAL A O 1
ATOM 1976 N N . SER A 1 291 ? 41.180 32.437 -0.954 1.00 34.14 291 SER A N 1
ATOM 1977 C CA . SER A 1 291 ? 41.816 31.252 -1.514 1.00 36.75 291 SER A CA 1
ATOM 1978 C C . SER A 1 291 ? 42.411 31.583 -2.902 1.00 35.92 291 SER A C 1
ATOM 1979 O O . SER A 1 291 ? 41.701 32.174 -3.738 1.00 36.69 291 SER A O 1
ATOM 1982 N N . GLY A 1 292 ? 43.660 31.191 -3.170 1.00 34.94 292 GLY A N 1
ATOM 1983 C CA . GLY A 1 292 ? 44.148 31.365 -4.553 1.00 34.94 292 GLY A CA 1
ATOM 1984 C C . GLY A 1 292 ? 44.359 32.823 -5.034 1.00 35.41 292 GLY A C 1
ATOM 1985 O O . GLY A 1 292 ? 44.569 33.053 -6.264 1.00 35.20 292 GLY A O 1
ATOM 1986 N N . LYS A 1 293 ? 44.247 33.820 -4.124 1.00 32.41 293 LYS A N 1
ATOM 1987 C CA . LYS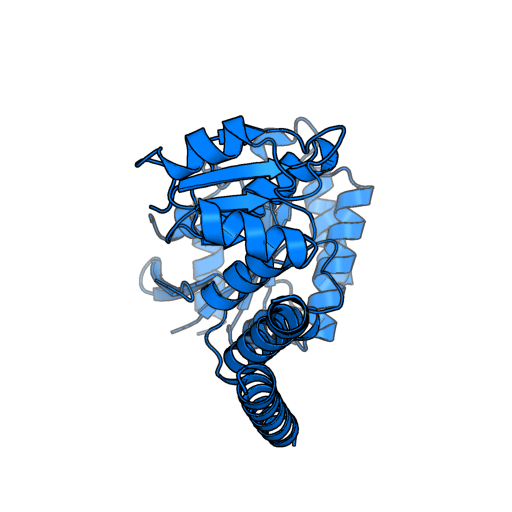 A 1 293 ? 44.476 35.260 -4.512 1.00 31.15 293 LYS A CA 1
ATOM 1988 C C . LYS A 1 293 ? 45.953 35.552 -4.301 1.00 28.57 293 LYS A C 1
ATOM 1989 O O . LYS A 1 293 ? 46.464 35.285 -3.207 1.00 27.20 293 LYS A O 1
ATOM 1995 N N . PRO A 1 294 ? 46.623 36.195 -5.293 1.00 26.56 294 PRO A N 1
ATOM 1996 C CA . PRO A 1 294 ? 47.986 36.598 -4.949 1.00 25.51 294 PRO A CA 1
ATOM 1997 C C . PRO A 1 294 ? 48.039 37.568 -3.780 1.00 23.73 294 PRO A C 1
ATOM 1998 O O . PRO A 1 294 ? 47.211 38.504 -3.729 1.00 23.81 294 PRO A O 1
ATOM 2002 N N . ILE A 1 295 ? 49.004 37.370 -2.863 1.00 22.66 295 ILE A N 1
ATOM 2003 C CA . ILE A 1 295 ? 49.146 38.311 -1.730 1.00 21.86 295 ILE A CA 1
ATOM 2004 C C . ILE A 1 295 ? 50.532 38.926 -1.708 1.00 22.77 295 ILE A C 1
ATOM 2005 O O . ILE A 1 295 ? 51.541 38.177 -1.707 1.00 24.26 295 ILE A O 1
ATOM 2010 N N . LEU A 1 296 ? 50.622 40.261 -1.763 1.00 22.14 296 LEU A N 1
ATOM 2011 C CA . LEU A 1 296 ? 51.878 40.953 -1.639 1.00 21.10 296 LEU A CA 1
ATOM 2012 C C . LEU A 1 296 ? 51.979 41.360 -0.181 1.00 21.33 296 LEU A C 1
ATOM 2013 O O . LEU A 1 296 ? 51.146 42.140 0.300 1.00 20.82 296 LEU A O 1
ATOM 2018 N N . VAL A 1 297 ? 52.997 40.932 0.537 1.00 21.36 297 VAL A N 1
ATOM 2019 C CA . VAL A 1 297 ? 53.089 41.239 1.951 1.00 21.81 297 VAL A CA 1
ATOM 2020 C C . VAL A 1 297 ? 54.000 42.433 2.052 1.00 23.28 297 VAL A C 1
ATOM 2021 O O . VAL A 1 297 ? 55.120 42.442 1.468 1.00 23.63 297 VAL A O 1
ATOM 2025 N N . THR A 1 298 ? 53.551 43.477 2.767 1.00 23.27 298 THR A N 1
ATOM 2026 C CA . THR A 1 298 ? 54.438 44.590 2.940 1.00 23.07 298 THR A CA 1
ATOM 2027 C C . THR A 1 298 ? 54.777 44.730 4.429 1.00 23.34 298 THR A C 1
ATOM 2028 O O . THR A 1 298 ? 53.918 45.057 5.238 1.00 21.48 298 THR A O 1
ATOM 2032 N N . LEU A 1 299 ? 56.038 44.526 4.736 1.00 23.69 299 LEU A N 1
ATOM 2033 C CA . LEU A 1 299 ? 56.569 44.768 6.052 1.00 25.72 299 LEU A CA 1
ATOM 2034 C C . LEU A 1 299 ? 56.845 46.255 6.239 1.00 26.43 299 LEU A C 1
ATOM 2035 O O . LEU A 1 299 ? 57.783 46.810 5.673 1.00 25.14 299 LEU A O 1
ATOM 2040 N N . ASN A 1 300 ? 55.954 46.909 6.985 1.00 24.13 300 ASN A N 1
ATOM 2041 C CA . ASN A 1 300 ? 55.868 48.341 7.061 1.00 24.07 300 ASN A CA 1
ATOM 2042 C C . ASN A 1 300 ? 56.518 48.901 8.343 1.00 25.42 300 ASN A C 1
ATOM 2043 O O . ASN A 1 300 ? 56.887 48.102 9.224 1.00 24.78 300 ASN A O 1
ATOM 2048 N N . LYS A 1 301 ? 56.697 50.230 8.361 1.00 24.28 301 LYS A N 1
ATOM 2049 C CA . LYS A 1 301 ? 57.221 51.049 9.477 1.00 27.42 301 LYS A CA 1
ATOM 2050 C C . LYS A 1 301 ? 58.678 50.722 9.725 1.00 29.19 301 LYS A C 1
ATOM 2051 O O . LYS A 1 301 ? 59.163 50.861 10.873 1.00 30.67 301 LYS A O 1
ATOM 2057 N N . ILE A 1 302 ? 59.397 50.315 8.666 1.00 30.28 302 ILE A N 1
ATOM 2058 C CA . ILE A 1 302 ? 60.761 49.842 8.799 1.00 30.70 302 ILE A CA 1
ATOM 2059 C C . ILE A 1 302 ? 61.725 50.952 9.278 1.00 34.91 302 ILE A C 1
ATOM 2060 O O . ILE A 1 302 ? 62.857 50.634 9.714 1.00 36.28 302 ILE A O 1
ATOM 2065 N N . ASP A 1 303 ? 61.300 52.207 9.176 1.00 36.00 303 ASP A N 1
ATOM 2066 C CA . ASP A 1 303 ? 62.099 53.304 9.709 1.00 41.13 303 ASP A CA 1
ATOM 2067 C C . ASP A 1 303 ? 62.257 53.234 11.244 1.00 44.01 303 ASP A C 1
ATOM 2068 O O . ASP A 1 303 ? 63.288 53.695 11.789 1.00 43.87 303 ASP A O 1
ATOM 2073 N N . LYS A 1 304 ? 61.244 52.644 11.904 1.00 45.76 304 LYS A N 1
ATOM 2074 C CA . LYS A 1 304 ? 61.159 52.575 13.363 1.00 48.79 304 LYS A CA 1
ATOM 2075 C C . LYS A 1 304 ? 61.667 51.275 13.959 1.00 49.47 304 LYS A C 1
ATOM 2076 O O . LYS A 1 304 ? 61.562 51.099 15.164 1.00 50.68 304 LYS A O 1
ATOM 2082 N N . ILE A 1 305 ? 62.146 50.335 13.148 1.00 51.49 305 ILE A N 1
ATOM 2083 C CA . ILE A 1 305 ? 62.683 49.049 13.648 1.00 54.19 305 ILE A CA 1
ATOM 2084 C C . ILE A 1 305 ? 63.805 49.230 14.736 1.00 56.81 305 ILE A C 1
ATOM 2085 O O . ILE A 1 305 ? 63.681 48.710 15.880 1.00 57.34 305 ILE A O 1
ATOM 2090 N N . ASN A 1 306 ? 64.859 49.987 14.365 1.00 57.99 306 ASN A N 1
ATOM 2091 C CA . ASN A 1 306 ? 66.138 50.063 15.104 1.00 60.14 306 ASN A CA 1
ATOM 2092 C C . ASN A 1 306 ? 66.671 48.660 15.534 1.00 59.93 306 ASN A C 1
ATOM 2093 O O . ASN A 1 306 ? 66.630 48.255 16.714 1.00 60.63 306 ASN A O 1
ATOM 2098 N N . GLY A 1 307 ? 67.141 47.904 14.533 1.00 59.19 307 GLY A N 1
ATOM 2099 C CA . GLY A 1 307 ? 67.222 46.441 14.635 1.00 57.47 307 GLY A CA 1
ATOM 2100 C C . GLY A 1 307 ? 67.585 45.810 13.306 1.00 56.53 307 GLY A C 1
ATOM 2101 O O . GLY A 1 307 ? 68.041 46.491 12.373 1.00 56.74 307 GLY A O 1
ATOM 2102 N N . ASP A 1 308 ? 67.396 44.502 13.205 1.00 55.72 308 ASP A N 1
ATOM 2103 C CA . ASP A 1 308 ? 67.861 43.794 12.015 1.00 55.02 308 ASP A CA 1
ATOM 2104 C C . ASP A 1 308 ? 66.675 43.575 11.037 1.00 53.13 308 ASP A C 1
ATOM 2105 O O . ASP A 1 308 ? 65.930 42.587 11.109 1.00 50.67 308 ASP A O 1
ATOM 2110 N N . LEU A 1 309 ? 66.545 44.520 10.120 1.00 51.02 309 LEU A N 1
ATOM 2111 C CA . LEU A 1 309 ? 65.563 44.380 9.058 1.00 50.56 309 LEU A CA 1
ATOM 2112 C C . LEU A 1 309 ? 65.673 43.103 8.233 1.00 49.81 309 LEU A C 1
ATOM 2113 O O . LEU A 1 309 ? 64.655 42.468 8.004 1.00 48.52 309 LEU A O 1
ATOM 2118 N N . TYR A 1 310 ? 66.872 42.695 7.788 1.00 50.35 310 TYR A N 1
ATOM 2119 C CA . TYR A 1 310 ? 66.916 41.533 6.892 1.00 50.02 310 TYR A CA 1
ATOM 2120 C C . TYR A 1 310 ? 66.499 40.235 7.589 1.00 47.65 310 TYR A C 1
ATOM 2121 O O . TYR A 1 310 ? 65.902 39.356 6.944 1.00 45.03 310 TYR A O 1
ATOM 2130 N N . LYS A 1 311 ? 66.770 40.104 8.882 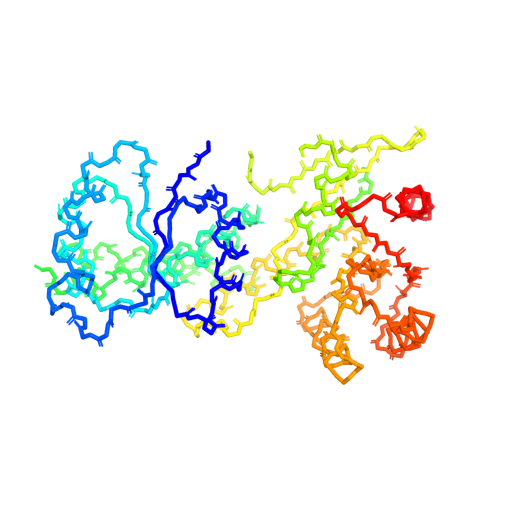1.00 44.11 311 LYS A N 1
ATOM 2131 C CA . LYS A 1 311 ? 66.253 38.928 9.597 1.00 45.12 311 LYS A CA 1
ATOM 2132 C C . LYS A 1 311 ? 64.702 38.895 9.722 1.00 41.01 311 LYS A C 1
ATOM 2133 O O . LYS A 1 311 ? 64.072 37.860 9.558 1.00 40.67 311 LYS A O 1
ATOM 2139 N N . LYS A 1 312 ? 64.104 40.044 10.000 1.00 39.93 312 LYS A N 1
ATOM 2140 C CA . LYS A 1 312 ? 62.634 40.194 10.018 1.00 38.11 312 LYS A CA 1
ATOM 2141 C C . LYS A 1 312 ? 62.091 39.822 8.679 1.00 35.93 312 LYS A C 1
ATOM 2142 O O . LYS A 1 312 ? 61.213 39.008 8.579 1.00 33.61 312 LYS A O 1
ATOM 2148 N N . LEU A 1 313 ? 62.663 40.400 7.621 1.00 34.91 313 LEU A N 1
ATOM 2149 C CA . LEU A 1 313 ? 62.137 40.177 6.258 1.00 34.24 313 LEU A CA 1
ATOM 2150 C C . LEU A 1 313 ? 62.265 38.715 5.922 1.00 33.72 313 LEU A C 1
ATOM 2151 O O . LEU A 1 313 ? 61.395 38.110 5.338 1.00 33.24 313 LEU A O 1
ATOM 2156 N N . ASP A 1 314 ? 63.388 38.091 6.260 1.00 35.21 314 ASP A N 1
ATOM 2157 C CA . ASP A 1 314 ? 63.509 36.714 5.875 1.00 35.46 314 ASP A CA 1
ATOM 2158 C C . ASP A 1 314 ? 62.542 35.775 6.674 1.00 33.44 314 ASP A C 1
ATOM 2159 O O . ASP A 1 314 ? 61.937 34.887 6.104 1.00 33.35 314 ASP A O 1
ATOM 2164 N N . LEU A 1 315 ? 62.431 35.995 7.974 1.00 34.15 315 LEU A N 1
ATOM 2165 C CA . LEU A 1 315 ? 61.360 35.369 8.810 1.00 35.45 315 LEU A CA 1
ATOM 2166 C C . LEU A 1 315 ? 59.948 35.493 8.214 1.00 33.07 315 LEU A C 1
ATOM 2167 O O . LEU A 1 315 ? 59.240 34.519 7.980 1.00 33.10 315 LEU A O 1
ATOM 2172 N N . VAL A 1 316 ? 59.554 36.737 7.928 1.00 31.06 316 VAL A N 1
ATOM 2173 C CA . VAL A 1 316 ? 58.221 36.987 7.305 1.00 28.55 316 VAL A CA 1
ATOM 2174 C C . VAL A 1 316 ? 58.043 36.287 5.994 1.00 29.28 316 VAL A C 1
ATOM 2175 O O . VAL A 1 316 ? 56.986 35.690 5.703 1.00 30.48 316 VAL A O 1
ATOM 2179 N N . GLU A 1 317 ? 59.061 36.347 5.146 1.00 29.99 317 GLU A N 1
ATOM 2180 C CA . GLU A 1 317 ? 58.902 35.712 3.875 1.00 33.01 317 GLU A CA 1
ATOM 2181 C C . GLU A 1 317 ? 58.795 34.195 4.024 1.00 33.25 317 GLU A C 1
ATOM 2182 O O . GLU A 1 317 ? 57.934 33.593 3.421 1.00 32.42 317 GLU A O 1
ATOM 2188 N N . LYS A 1 318 ? 59.689 33.577 4.807 1.00 34.68 318 LYS A N 1
ATOM 2189 C CA . LYS A 1 318 ? 59.599 32.082 5.009 1.00 36.22 318 LYS A CA 1
ATOM 2190 C C . LYS A 1 318 ? 58.260 31.702 5.622 1.00 33.57 318 LYS A C 1
ATOM 2191 O O . LYS A 1 318 ? 57.563 30.792 5.136 1.00 33.11 318 LYS A O 1
ATOM 2197 N N . LEU A 1 319 ? 57.823 32.438 6.653 1.00 33.94 319 LEU A N 1
ATOM 2198 C CA . LEU A 1 319 ? 56.559 32.023 7.321 1.00 31.87 319 LEU A CA 1
ATOM 2199 C C . LEU A 1 319 ? 55.327 32.229 6.451 1.00 32.64 319 LEU A C 1
ATOM 2200 O O . LEU A 1 319 ? 54.408 31.352 6.365 1.00 31.15 319 LEU A O 1
ATOM 2205 N N . SER A 1 320 ? 55.278 33.382 5.753 1.00 30.85 320 SER A N 1
ATOM 2206 C CA . SER A 1 320 ? 54.147 33.670 4.884 1.00 29.02 320 SER A CA 1
ATOM 2207 C C . SER A 1 320 ? 53.988 32.555 3.831 1.00 32.66 320 SER A C 1
ATOM 2208 O O . SER A 1 320 ? 52.856 32.082 3.532 1.00 30.52 320 SER A O 1
ATOM 2211 N N . LYS A 1 321 ? 55.115 32.115 3.250 1.00 31.29 321 LYS A N 1
ATOM 2212 C CA . LYS A 1 321 ? 55.006 31.055 2.205 1.00 34.82 321 LYS A CA 1
ATOM 2213 C C . LYS A 1 321 ? 54.710 29.706 2.829 1.00 35.04 321 LYS A C 1
ATOM 2214 O O . LYS A 1 321 ? 54.088 28.847 2.163 1.00 35.21 321 LYS A O 1
ATOM 2220 N N . GLU A 1 322 ? 55.121 29.498 4.075 1.00 33.11 322 GLU A N 1
ATOM 2221 C CA . GLU A 1 322 ? 54.620 28.296 4.757 1.00 36.66 322 GLU A CA 1
ATOM 2222 C C . GLU A 1 322 ? 53.104 28.313 5.001 1.00 36.42 322 GLU A C 1
ATOM 2223 O O . GLU A 1 322 ? 52.457 27.253 4.991 1.00 38.49 322 GLU A O 1
ATOM 2229 N N . LEU A 1 323 ? 52.536 29.500 5.256 1.00 34.91 323 LEU A N 1
ATOM 2230 C CA . LEU A 1 323 ? 51.126 29.606 5.593 1.00 32.55 323 LEU A CA 1
ATOM 2231 C C . LEU A 1 323 ? 50.195 29.731 4.452 1.00 33.15 323 LEU A C 1
ATOM 2232 O O . LEU A 1 323 ? 49.015 29.418 4.601 1.00 34.63 323 LEU A O 1
ATOM 2237 N N . TYR A 1 324 ? 50.663 30.212 3.297 1.00 32.76 324 TYR A N 1
ATOM 2238 C CA . TYR A 1 324 ? 49.734 30.539 2.225 1.00 30.25 324 TYR A CA 1
ATOM 2239 C C . TYR A 1 324 ? 50.440 30.423 0.847 1.00 29.17 324 TYR A C 1
ATOM 2240 O O . TYR A 1 324 ? 51.628 30.781 0.700 1.00 29.14 324 TYR A O 1
ATOM 2249 N N . SER A 1 325 ? 49.658 30.065 -0.146 1.00 29.55 325 SER A N 1
ATOM 2250 C CA . SER A 1 325 ? 50.048 30.161 -1.510 1.00 33.02 325 SER A CA 1
ATOM 2251 C C . SER A 1 325 ? 48.885 30.695 -2.314 1.00 32.73 325 SER A C 1
ATOM 2252 O O . SER A 1 325 ? 47.781 30.236 -2.126 1.00 34.29 325 SER A O 1
ATOM 2255 N N . PRO A 1 326 ? 49.129 31.610 -3.311 1.00 30.94 326 PRO A N 1
ATOM 2256 C CA . PRO A 1 326 ? 50.402 32.168 -3.750 1.00 28.52 326 PRO A CA 1
ATOM 2257 C C . PRO A 1 326 ? 50.741 33.513 -3.053 1.00 27.84 326 PRO A C 1
ATOM 2258 O O . PRO A 1 326 ? 49.957 34.470 -3.084 1.00 26.60 326 PRO A O 1
ATOM 2262 N N . ILE A 1 327 ? 51.907 33.551 -2.488 1.00 26.81 327 ILE A N 1
ATOM 2263 C CA . ILE A 1 327 ? 52.516 34.778 -2.034 1.00 26.95 327 ILE A CA 1
ATOM 2264 C C . ILE A 1 327 ? 53.177 35.399 -3.320 1.00 28.67 327 ILE A C 1
ATOM 2265 O O . ILE A 1 327 ? 54.088 34.794 -3.938 1.00 28.09 327 ILE A O 1
ATOM 2270 N N . PHE A 1 328 ? 52.752 36.593 -3.667 1.00 26.40 328 PHE A N 1
ATOM 2271 C CA . PHE A 1 328 ? 53.380 37.358 -4.793 1.00 24.08 328 PHE A CA 1
ATOM 2272 C C . PHE A 1 328 ? 54.780 37.804 -4.454 1.00 25.36 328 PHE A C 1
ATOM 2273 O O . PHE A 1 328 ? 55.737 37.574 -5.181 1.00 24.59 328 PHE A O 1
ATOM 2281 N N . ASP A 1 329 ? 54.936 38.471 -3.320 1.00 23.52 329 ASP A N 1
ATOM 2282 C CA . ASP A 1 329 ? 56.236 38.854 -2.866 1.00 25.66 329 ASP A CA 1
ATOM 2283 C C . ASP A 1 329 ? 56.121 39.392 -1.481 1.00 23.05 329 ASP A C 1
ATOM 2284 O O . ASP A 1 329 ? 55.006 39.568 -0.988 1.00 22.92 329 ASP A O 1
ATOM 2289 N N . VAL A 1 330 ? 57.264 39.635 -0.857 1.00 23.65 330 VAL A N 1
ATOM 2290 C CA . VAL A 1 330 ? 57.386 40.192 0.489 1.00 23.78 330 VAL A CA 1
ATOM 2291 C C . VAL A 1 330 ? 58.388 41.337 0.406 1.00 25.26 330 VAL A C 1
ATOM 2292 O O . VAL A 1 330 ? 59.562 41.064 0.044 1.00 25.97 330 VAL A O 1
ATOM 2296 N N . ILE A 1 331 ? 57.958 42.593 0.661 1.00 22.38 331 ILE A N 1
ATOM 2297 C CA . ILE A 1 331 ? 58.857 43.777 0.587 1.00 24.33 331 ILE A CA 1
ATOM 2298 C C . ILE A 1 331 ? 58.837 44.601 1.875 1.00 22.97 331 ILE A C 1
ATOM 2299 O O . ILE A 1 331 ? 57.831 44.696 2.525 1.00 22.54 331 ILE A O 1
ATOM 2304 N N . PRO A 1 332 ? 59.957 45.218 2.213 1.00 23.57 332 PRO A N 1
ATOM 2305 C CA . PRO A 1 332 ? 59.966 46.171 3.309 1.00 22.59 332 PRO A CA 1
ATOM 2306 C C . PRO A 1 332 ? 59.721 47.549 2.797 1.00 22.47 332 PRO A C 1
ATOM 2307 O O . PRO A 1 332 ? 60.338 47.957 1.742 1.00 20.66 332 PRO A O 1
ATOM 2311 N N . ILE A 1 333 ? 58.886 48.295 3.494 1.00 21.09 333 ILE A N 1
ATOM 2312 C CA . ILE A 1 333 ? 58.665 49.676 3.108 1.00 22.27 333 ILE A CA 1
ATOM 2313 C C . ILE A 1 333 ? 58.539 50.529 4.345 1.00 23.00 333 ILE A C 1
ATOM 2314 O O . ILE A 1 333 ? 58.348 50.007 5.473 1.00 23.37 333 ILE A O 1
ATOM 2319 N N . SER A 1 334 ? 58.561 51.839 4.162 1.00 23.46 334 SER A N 1
ATOM 2320 C CA . SER A 1 334 ? 58.072 52.754 5.206 1.00 24.24 334 SER A CA 1
ATOM 2321 C C . SER A 1 334 ? 57.096 53.711 4.538 1.00 25.04 334 SER A C 1
ATOM 2322 O O . SER A 1 334 ? 57.506 54.588 3.771 1.00 25.89 334 SER A O 1
ATOM 2325 N N . ALA A 1 335 ? 55.809 53.483 4.726 1.00 25.79 335 ALA A N 1
ATOM 2326 C CA . ALA A 1 335 ? 54.783 54.350 4.105 1.00 28.31 335 ALA A CA 1
ATOM 2327 C C . ALA A 1 335 ? 54.915 55.754 4.631 1.00 30.86 335 ALA A C 1
ATOM 2328 O O . ALA A 1 335 ? 54.753 56.655 3.846 1.00 31.66 335 ALA A O 1
ATOM 2330 N N . LEU A 1 336 ? 55.307 55.951 5.906 1.00 33.07 336 LEU A N 1
ATOM 2331 C CA . LEU A 1 336 ? 55.432 57.353 6.485 1.00 36.30 336 LEU A CA 1
ATOM 2332 C C . LEU A 1 336 ? 56.634 58.124 6.000 1.00 36.30 336 LEU A C 1
ATOM 2333 O O . LEU A 1 336 ? 56.560 59.301 5.756 1.00 37.51 336 LEU A O 1
ATOM 2338 N N . LYS A 1 337 ? 57.758 57.437 5.903 1.00 36.84 337 LYS A N 1
ATOM 2339 C CA . LYS A 1 337 ? 59.017 58.014 5.518 1.00 36.80 337 LYS A CA 1
ATOM 2340 C C . LYS A 1 337 ? 59.265 57.910 4.032 1.00 37.57 337 LYS A C 1
ATOM 2341 O O . LYS A 1 337 ? 60.263 58.467 3.533 1.00 38.05 337 LYS A O 1
ATOM 2347 N N . ARG A 1 338 ? 58.382 57.182 3.353 1.00 35.49 338 ARG A N 1
ATOM 2348 C CA . ARG A 1 338 ? 58.379 57.018 1.902 1.00 36.56 338 ARG A CA 1
ATOM 2349 C C . ARG A 1 338 ? 59.655 56.272 1.554 1.00 34.71 338 ARG A C 1
ATOM 2350 O O . ARG A 1 338 ? 60.462 56.785 0.728 1.00 37.77 338 ARG A O 1
ATOM 2358 N N . THR A 1 339 ? 59.941 55.154 2.231 1.00 28.78 339 THR A N 1
ATOM 2359 C CA . THR A 1 339 ? 61.066 54.335 1.852 1.00 27.91 339 THR A CA 1
ATOM 2360 C C . THR A 1 339 ? 60.542 53.191 1.045 1.00 26.21 339 THR A C 1
ATOM 2361 O O . THR A 1 339 ? 59.587 52.464 1.481 1.00 23.28 339 THR A O 1
ATOM 2365 N N . ASN A 1 340 ? 61.217 52.946 -0.055 1.00 20.85 340 ASN A N 1
ATOM 2366 C CA . ASN A 1 340 ? 60.937 51.807 -0.981 1.00 22.03 340 ASN A CA 1
ATOM 2367 C C . ASN A 1 340 ? 59.615 51.928 -1.636 1.00 22.13 340 ASN A C 1
ATOM 2368 O O . ASN A 1 340 ? 58.993 50.953 -1.962 1.00 25.52 340 ASN A O 1
ATOM 2373 N N . LEU A 1 341 ? 59.149 53.141 -1.781 1.00 23.30 341 LEU A N 1
ATOM 2374 C CA . LEU A 1 341 ? 57.864 53.294 -2.421 1.00 26.09 341 LEU A CA 1
ATOM 2375 C C . LEU A 1 341 ? 57.864 53.045 -3.932 1.00 23.95 341 LEU A C 1
ATOM 2376 O O . LEU A 1 341 ? 56.846 52.568 -4.517 1.00 23.34 341 LEU A O 1
ATOM 2381 N N . GLU A 1 342 ? 59.035 53.202 -4.537 1.00 22.45 342 GLU A N 1
ATOM 2382 C CA . GLU A 1 342 ? 59.176 52.888 -5.932 1.00 21.71 342 GLU A CA 1
ATOM 2383 C C . GLU A 1 342 ? 59.158 51.382 -6.076 1.00 22.25 342 GLU A C 1
ATOM 2384 O O . GLU A 1 342 ? 58.545 50.840 -6.974 1.00 21.11 342 GLU A O 1
ATOM 2390 N N . LEU A 1 343 ? 59.781 50.673 -5.132 1.00 21.19 343 LEU A N 1
ATOM 2391 C CA . LEU A 1 343 ? 59.614 49.203 -5.177 1.00 22.78 343 LEU A CA 1
ATOM 2392 C C . LEU A 1 343 ? 58.165 48.769 -5.036 1.00 20.63 343 LEU A C 1
ATOM 2393 O O . LEU A 1 343 ? 57.709 47.884 -5.755 1.00 22.17 343 LEU A O 1
ATOM 2398 N N . LEU A 1 344 ? 57.459 49.375 -4.109 1.00 21.96 344 LEU A N 1
ATOM 2399 C CA . LEU A 1 344 ? 56.070 48.996 -3.827 1.00 22.75 344 LEU A CA 1
ATOM 2400 C C . LEU A 1 344 ? 55.258 49.311 -5.144 1.00 23.41 344 LEU A C 1
ATOM 2401 O O . LEU A 1 344 ? 54.481 48.465 -5.652 1.00 23.84 344 LEU A O 1
ATOM 2406 N N . ARG A 1 345 ? 55.414 50.534 -5.665 1.00 22.20 345 ARG A N 1
ATOM 2407 C CA . ARG A 1 345 ? 54.848 50.829 -7.019 1.00 21.45 345 ARG A CA 1
ATOM 2408 C C . ARG A 1 345 ? 55.146 49.822 -8.066 1.00 20.52 345 ARG A C 1
ATOM 2409 O O . ARG A 1 345 ? 54.229 49.357 -8.729 1.00 21.93 345 ARG A O 1
ATOM 2417 N N . ASP A 1 346 ? 56.435 49.474 -8.310 1.00 22.03 346 ASP A N 1
ATOM 2418 C CA . ASP A 1 346 ? 56.766 48.534 -9.315 1.00 20.24 346 ASP A CA 1
ATOM 2419 C C . ASP A 1 346 ? 56.153 47.119 -9.057 1.00 22.84 346 ASP A C 1
ATOM 2420 O O . ASP A 1 346 ? 55.765 46.398 -9.986 1.00 23.53 346 ASP A O 1
ATOM 2425 N N . LYS A 1 347 ? 56.150 46.705 -7.807 1.00 23.20 347 LYS A N 1
ATOM 2426 C CA . LYS A 1 347 ? 55.526 45.381 -7.527 1.00 22.79 347 LYS A CA 1
ATOM 2427 C C . LYS A 1 347 ? 54.000 45.376 -7.755 1.00 21.89 347 LYS A C 1
ATOM 2428 O O . LYS A 1 347 ? 53.484 44.417 -8.290 1.00 23.43 347 LYS A O 1
ATOM 2434 N N . ILE A 1 348 ? 53.322 46.449 -7.440 1.00 21.65 348 ILE A N 1
ATOM 2435 C CA . ILE A 1 348 ? 51.895 46.562 -7.783 1.00 22.45 348 ILE A CA 1
ATOM 2436 C C . ILE A 1 348 ? 51.619 46.546 -9.271 1.00 24.24 348 ILE A C 1
ATOM 2437 O O . ILE A 1 348 ? 50.747 45.822 -9.769 1.00 24.91 348 ILE A O 1
ATOM 2442 N N . TYR A 1 349 ? 52.435 47.293 -10.020 1.00 24.43 349 TYR A N 1
ATOM 2443 C CA . TYR A 1 349 ? 52.396 47.151 -11.486 1.00 24.95 349 TYR A CA 1
ATOM 2444 C C . TYR A 1 349 ? 52.635 45.695 -11.941 1.00 22.51 349 TYR A C 1
ATOM 2445 O O . TYR A 1 349 ? 51.947 45.149 -12.820 1.00 23.16 349 TYR A O 1
ATOM 2454 N N . GLN A 1 350 ? 53.622 45.037 -11.402 1.00 24.11 350 GLN A N 1
ATOM 2455 C CA . GLN A 1 350 ? 53.912 43.704 -11.900 1.00 27.30 350 GLN A CA 1
ATOM 2456 C C . GLN A 1 350 ? 52.769 42.755 -11.527 1.00 25.47 350 GLN A C 1
ATOM 2457 O O . GLN A 1 350 ? 52.436 41.836 -12.250 1.00 23.74 350 GLN A O 1
ATOM 2463 N N . LEU A 1 351 ? 52.169 42.968 -10.353 1.00 24.88 351 LEU A N 1
ATOM 2464 C CA . LEU A 1 351 ? 51.006 42.122 -9.940 1.00 24.80 351 LEU A CA 1
ATOM 2465 C C . LEU A 1 351 ? 49.863 42.382 -10.907 1.00 23.90 351 LEU A C 1
ATOM 2466 O O . LEU A 1 351 ? 49.196 41.459 -11.363 1.00 24.79 351 LEU A O 1
ATOM 2471 N N . ALA A 1 352 ? 49.643 43.640 -11.227 1.00 24.87 352 ALA A N 1
ATOM 2472 C CA . ALA A 1 352 ? 48.521 44.075 -12.088 1.00 26.70 352 ALA A CA 1
ATOM 2473 C C . ALA A 1 352 ? 48.688 43.481 -13.520 1.00 28.21 352 ALA A C 1
ATOM 2474 O O . ALA A 1 352 ? 47.731 42.957 -14.131 1.00 28.51 352 ALA A O 1
ATOM 2476 N N . THR A 1 353 ? 49.931 43.449 -13.975 1.00 29.96 353 THR A N 1
ATOM 2477 C CA . THR A 1 353 ? 50.327 42.765 -15.219 1.00 30.88 353 THR A CA 1
ATOM 2478 C C . THR A 1 353 ? 50.110 41.259 -15.111 1.00 32.51 353 THR A C 1
ATOM 2479 O O . THR A 1 353 ? 49.464 40.682 -15.990 1.00 32.16 353 THR A O 1
ATOM 2483 N N . GLN A 1 354 ? 50.627 40.611 -14.056 1.00 31.22 354 GLN A N 1
ATOM 2484 C CA . GLN A 1 354 ? 50.288 39.209 -13.857 1.00 31.66 354 GLN A CA 1
ATOM 2485 C C . GLN A 1 354 ? 48.769 38.865 -13.892 1.00 34.15 354 GLN A C 1
ATOM 2486 O O . GLN A 1 354 ? 48.343 37.881 -14.560 1.00 33.45 354 GLN A O 1
ATOM 2492 N N . LEU A 1 355 ? 47.953 39.681 -13.227 1.00 32.39 355 LEU A N 1
ATOM 2493 C CA . LEU A 1 355 ? 46.550 39.445 -13.193 1.00 33.55 355 LEU A CA 1
ATOM 2494 C C . LEU A 1 355 ? 45.974 39.563 -14.600 1.00 37.10 355 LEU A C 1
ATOM 2495 O O . LEU A 1 355 ? 45.105 38.781 -14.968 1.00 35.68 355 LEU A O 1
ATOM 2500 N N . SER A 1 356 ? 46.368 40.616 -15.315 1.00 38.25 356 SER A N 1
ATOM 2501 C CA . SER A 1 356 ? 45.807 40.876 -16.617 1.00 42.09 356 SER A CA 1
ATOM 2502 C C . SER A 1 356 ? 46.364 39.846 -17.559 1.00 43.24 356 SER A C 1
ATOM 2503 O O . SER A 1 356 ? 45.579 39.095 -18.117 1.00 46.31 356 SER A O 1
#

Organism: Saccharolobus solfataricus (strain ATCC 35092 / DSM 1617 / JCM 11322 / P2) (NCBI:txid273057)

CATH classification: 3.40.50.11060 (+2 more: 6.10.250.2860, 3.40.50.300)

Foldseek 3Di:
DAEEAEEAAPVCVVLVCLLLVLLVYHYDHYHYQDPDADPQARHDPVVLLCLLPPPNHQEYEYADDDQLSNVVRSCVSSVNRYYYYNQNSVLSSLCQQFDDPLLVLLSVLLVLVVCLSNVVVVVVNVVSVVSNVVSVVVNVVVVCLAEEEEEFARPLCRVLQVCLQQVHGGPDWGWDDQPHGIYIYGHQRYDYPPNPPSCVVSNLVSNLCNLVGQAYEYGFALLDDLVVSLVRLVVVLVSCVVSPNAPREYEYEHEPVVPNPDDVVVSQVSVVVSNVVRGPPHLYYYYAYSVVGGCVVVVSVSVVVVSVVSD

Secondary structure (DSSP, 8-state):
-EEEEEE--TTTHHHHHHHHHHTTEEEEEEEPPPSS-BTTTBS-HHHHHHHHT-TT--EEEESSPPPHHHHHHHHHHHTT-EEE-HHHHHHHHHHHH--SHHHHHHHHHHHHHHHHHHHHH--HHHHHHHHHHHHHHHHHHHH---EEEEE-BTTSSHHHHHHHHH----S-EEEEEETTEEEEEEEPPPB-SS--GGGHHHHHHHHHGGGGSSEEEEEEETTS-HHHHHHHHHHHHHHHHHHT--S--EEEEEE-GGG--S-HHHHHHHHHHHHHHH-S-EEEEEE-BTTTTBSHHHHHHHHHHHHHHH-

Solvent-accessible surface area: 15520 Å² total; per-residue (Å²): 171,88,29,0,0,0,10,1,30,126,147,94,30,127,38,0,46,25,7,0,100,23,0,66,2,120,26,65,33,69,68,130,45,24,208,87,66,39,108,108,12,19,0,79,114,93,46,0,40,96,1,57,112,52,181,138,17,46,4,0,0,0,15,73,97,8,102,40,86,10,2,48,18,0,84,119,20,2,173,80,48,86,7,4,0,51,1,23,0,0,0,26,6,0,10,34,24,0,52,16,149,72,0,91,11,25,2,50,16,12,83,24,96,23,34,25,61,7,28,125,107,124,126,71,34,142,124,54,86,151,100,10,78,108,7,86,157,59,19,97,80,72,157,179,121,24,11,0,0,2,0,0,26,10,50,4,15,28,78,27,0,2,51,46,30,16,68,93,132,54,40,36,112,80,32,13,110,7,88,125,69,126,0,45,0,13,19,9,1,6,0,16,89,60,35,13,114,85,0,51,91,2,3,74,28,2,0,26,27,1,87,144,2,58,0,0,0,0,1,1,12,0,57,36,71,86,109,76,0,45,102,10,0,83,38,0,9,112,26,0,187,119,12,42,6,91,58,38,13,0,0,0,0,0,2,47,22,54,121,26,140,61,77,42,175,138,23,31,72,39,0,54,131,22,0,112,141,71,27,90,54,22,47,32,8,5,14,0,0,6,122,130,184,53,61,34,105,62,0,77,48,36,0,48,80,0,0,56,112,56,95

InterPro domains:
  IPR005225 Small GTP-binding domain [TIGR00231] (179-347)
  IPR006073 GTP binding domain [PF01926] (182-301)
  IPR006073 GTP binding domain [PR00326] (182-202)
  IPR006073 GTP binding domain [PR00326] (203-221)
  IPR006073 GTP binding domain [PR00326] (248-266)
  IPR016496 GTPase HflX [MF_00900] (13-355)
  IPR016496 GTPase HflX [PIRSF006809] (9-352)
  IPR016496 GTPase HflX [PTHR10229] (14-351)
  IPR016496 GTPase HflX [TIGR03156] (12-350)
  IPR025121 GTPase HflX, N-terminal [PF13167] (14-95)
  IPR027417 P-loop containing nucleoside triphosphate hydrolase [G3DSA:3.40.50.300] (179-356)
  IPR027417 P-loop containing nucleoside triphosphate hydrolase [SSF52540] (181-352)
  IPR030394 HflX-type guanine nucleotide-binding (G) domain [PS51705] (180-356)
  IPR030394 HflX-type guanine nucleotide-binding (G) domain [cd01878] (140-351)
  IPR032305 GTP-binding protein, middle domain [PF16360] (97-168)
  IPR042108 GTPase HflX, N-terminal domain superfamily [G3DSA:3.40.50.11060] (1-97)

Radius of gyration: 21.0 Å; Cα contacts (8 Å, |Δi|>4): 513; chains: 1; bounding box: 62×46×58 Å

B-factor: mean 31.46, std 10.44, range [8.6, 73.85]

Nearest PDB structures (foldseek):
  2qth-assembly1_A  TM=1.003E+00  e=1.089E-58  unclassified
  3kxi-assembly1_A  TM=9.739E-01  e=3.777E-52  Saccharolobus solfataricus
  3kxl-assembly1_A  TM=9.829E-01  e=5.264E-49  Saccharolobus solfataricus
  3kxk-assembly1_B  TM=9.704E-01  e=1.429E-47  Saccharolobus solfataricus
  3kxl-assembly1_B  TM=9.642E-01  e=1.429E-47  Saccharolobus solfataricus